Protein AF-0000000066453059 (afdb_homodimer)

Sequence (326 aa):
MNKSTGSMSSNLSQVFVLTIIGKGDIPLYEADLSINSKRDISEHLTQFIIHQSLDSLDEIVWKNSSMFLKNIDSFNNYSVSAYCTPGHMKFLLLYKNRNEGGTNLTNTNIYIPSDDHIKSFFETVHENYIKVLLNPLYEPNGIITSSLFDQNVHLAAKKYLHQMNKSTGSMSSNLSQVFVLTIIGKGDIPLYEADLSINSKRDISEHLTQFIIHQSLDSLDEIVWKNSSMFLKNIDSFNNYSVSAYCTPGHMKFLLLYKNRNEGGTNLTNTNIYIPSDDHIKSFFETVHENYIKVLLNPLYEPNGIITSSLFDQNVHLAAKKYLHQ

Organism: Plasmodium falciparum (isolate 3D7) (NCBI:txid36329)

Nearest PDB structures (foldseek):
  2j3w-assembly1_C  TM=9.309E-01  e=5.292E-13  Mus musculus
  7b70-assembly1_E  TM=8.866E-01  e=5.535E-11  Drosophila melanogaster
  1j3w-assembly1_B  TM=5.832E-01  e=1.092E-01  Thermus thermophilus HB8
  3t1q-assembly1_B  TM=5.298E-01  e=1.759E-01  Thermus thermophilus HB8
  3t1r-assembly2_C  TM=5.207E-01  e=1.230E-01  Thermus thermophilus HB8

Structure (mmCIF, N/CA/C/O backbone):
data_AF-0000000066453059-model_v1
#
loop_
_entity.id
_entity.type
_entity.pdbx_description
1 polymer 'Trafficking protein particle complex subunit 2, putative'
#
loop_
_atom_site.group_PDB
_atom_site.id
_atom_site.type_symbol
_atom_site.label_atom_id
_atom_site.label_alt_id
_atom_site.label_comp_id
_atom_site.label_asym_id
_atom_site.label_entity_id
_atom_site.label_seq_id
_atom_site.pdbx_PDB_ins_code
_atom_site.Cartn_x
_atom_site.Cartn_y
_atom_site.Cartn_z
_atom_site.occupancy
_atom_site.B_iso_or_equiv
_atom_site.auth_seq_id
_atom_site.auth_comp_id
_atom_site.auth_asym_id
_atom_site.auth_atom_id
_atom_site.pdbx_PDB_model_num
ATOM 1 N N . MET A 1 1 ? -6.828 59.969 26.469 1 36.16 1 MET A N 1
ATOM 2 C CA . MET A 1 1 ? -5.879 58.938 26.078 1 36.16 1 MET A CA 1
ATOM 3 C C . MET A 1 1 ? -6.602 57.75 25.438 1 36.16 1 MET A C 1
ATOM 5 O O . MET A 1 1 ? -7.312 57 26.125 1 36.16 1 MET A O 1
ATOM 9 N N . ASN A 1 2 ? -7.098 57.844 24.188 1 40.66 2 ASN A N 1
ATOM 10 C CA . ASN A 1 2 ? -7.801 56.906 23.344 1 40.66 2 ASN A CA 1
ATOM 11 C C . ASN A 1 2 ? -6.984 55.625 23.125 1 40.66 2 ASN A C 1
ATOM 13 O O . ASN A 1 2 ? -5.906 55.656 22.516 1 40.66 2 ASN A O 1
ATOM 17 N N . LYS A 1 3 ? -6.977 54.75 24.141 1 44.72 3 LYS A N 1
ATOM 18 C CA . LYS A 1 3 ? -6.363 53.438 23.969 1 44.72 3 LYS A CA 1
ATOM 19 C C . LYS A 1 3 ? -6.918 52.719 22.75 1 44.72 3 LYS A C 1
ATOM 21 O O . LYS A 1 3 ? -8.086 52.312 22.719 1 44.72 3 LYS A O 1
ATOM 26 N N . SER A 1 4 ? -6.484 53.031 21.5 1 42.25 4 SER A N 1
ATOM 27 C CA . SER A 1 4 ? -6.711 52.188 20.328 1 42.25 4 SER A CA 1
ATOM 28 C C . SER A 1 4 ? -6.414 50.719 20.641 1 42.25 4 SER A C 1
ATOM 30 O O . SER A 1 4 ? -5.312 50.375 21.078 1 42.25 4 SER A O 1
ATOM 32 N N . THR A 1 5 ? -7.371 50.062 21.234 1 38.5 5 THR A N 1
ATOM 33 C CA . THR A 1 5 ? -7.281 48.625 21.328 1 38.5 5 THR A CA 1
ATOM 34 C C . THR A 1 5 ? -6.902 48 19.984 1 38.5 5 THR A C 1
ATOM 36 O O . THR A 1 5 ? -7.688 48.062 19.031 1 38.5 5 THR A O 1
ATOM 39 N N . GLY A 1 6 ? -5.723 48.312 19.391 1 35.97 6 GLY A N 1
ATOM 40 C CA . GLY A 1 6 ? -5.266 47.531 18.234 1 35.97 6 GLY A CA 1
ATOM 41 C C . GLY A 1 6 ? -5.645 46.062 18.312 1 35.97 6 GLY A C 1
ATOM 42 O O . GLY A 1 6 ? -5.199 45.344 19.219 1 35.97 6 GLY A O 1
ATOM 43 N N . SER A 1 7 ? -6.934 45.75 18.125 1 39.38 7 SER A N 1
ATOM 44 C CA . SER A 1 7 ? -7.281 44.344 17.906 1 39.38 7 SER A CA 1
ATOM 45 C C . SER A 1 7 ? -6.234 43.625 17.047 1 39.38 7 SER A C 1
ATOM 47 O O . SER A 1 7 ? -6.008 44 15.898 1 39.38 7 SER A O 1
ATOM 49 N N . MET A 1 8 ? -5.105 43.406 17.562 1 38.66 8 MET A N 1
ATOM 50 C CA . MET A 1 8 ? -4.16 42.562 16.828 1 38.66 8 MET A CA 1
ATOM 51 C C . MET A 1 8 ? -4.871 41.344 16.203 1 38.66 8 MET A C 1
ATOM 53 O O . MET A 1 8 ? -5.508 40.562 16.922 1 38.66 8 MET A O 1
ATOM 57 N N . SER A 1 9 ? -5.625 41.562 15.148 1 42.88 9 SER A N 1
ATOM 58 C CA . SER A 1 9 ? -6.047 40.406 14.359 1 42.88 9 SER A CA 1
ATOM 59 C C . SER A 1 9 ? -5.004 39.281 14.398 1 42.88 9 SER A C 1
ATOM 61 O O . SER A 1 9 ? -3.893 39.469 13.891 1 42.88 9 SER A O 1
ATOM 63 N N . SER A 1 10 ? -4.754 38.688 15.531 1 44.28 10 SER A N 1
ATOM 64 C CA . SER A 1 10 ? -3.852 37.562 15.617 1 44.28 10 SER A CA 1
ATOM 65 C C . SER A 1 10 ? -4.059 36.594 14.453 1 44.28 10 SER A C 1
ATOM 67 O O . SER A 1 10 ? -5.141 36.031 14.297 1 44.28 10 SER A O 1
ATOM 69 N N . ASN A 1 11 ? -3.842 36.969 13.203 1 49.22 11 ASN A N 1
ATOM 70 C CA . ASN A 1 11 ? -3.844 36.094 12.039 1 49.22 11 ASN A CA 1
ATOM 71 C C . ASN A 1 11 ? -3.328 34.688 12.391 1 49.22 11 ASN A C 1
ATOM 73 O O . ASN A 1 11 ? -2.15 34.531 12.711 1 49.22 11 ASN A O 1
ATOM 77 N N . LEU A 1 12 ? -4.184 33.938 12.992 1 58.84 12 LEU A N 1
ATOM 78 C CA . LEU A 1 12 ? -3.787 32.625 13.398 1 58.84 12 LEU A CA 1
ATOM 79 C C . LEU A 1 12 ? -3.074 31.875 12.266 1 58.84 12 LEU A C 1
ATOM 81 O O . LEU A 1 12 ? -3.533 31.906 11.125 1 58.84 12 LEU A O 1
ATOM 85 N N . SER A 1 13 ? -1.854 31.578 12.469 1 77.56 13 SER A N 1
ATOM 86 C CA . SER A 1 13 ? -0.966 30.938 11.492 1 77.56 13 SER A CA 1
ATOM 87 C C . SER A 1 13 ? -1.326 29.484 11.281 1 77.56 13 SER A C 1
ATOM 89 O O . SER A 1 13 ? -1.736 28.797 12.227 1 77.56 13 SER A O 1
ATOM 91 N N . GLN A 1 14 ? -1.6 29.141 10.094 1 85.88 14 GLN A N 1
ATOM 92 C CA . GLN A 1 14 ? -1.835 27.75 9.727 1 85.88 14 GLN A CA 1
ATOM 93 C C . GLN A 1 14 ? -0.589 26.891 9.969 1 85.88 14 GLN A C 1
ATOM 95 O O . GLN A 1 14 ? 0.535 27.375 9.797 1 85.88 14 GLN A O 1
ATOM 100 N N . VAL A 1 15 ? -0.831 25.75 10.531 1 91.69 15 VAL A N 1
ATOM 101 C CA . VAL A 1 15 ? 0.232 24.781 10.797 1 91.69 15 VAL A CA 1
ATOM 102 C C . VAL A 1 15 ? 0.145 23.625 9.805 1 91.69 15 VAL A C 1
ATOM 104 O O . VAL A 1 15 ? -0.944 23.109 9.523 1 91.69 15 VAL A O 1
ATOM 107 N N . PHE A 1 16 ? 1.263 23.297 9.211 1 96.06 16 PHE A N 1
ATOM 108 C CA . PHE A 1 16 ? 1.391 22.094 8.398 1 96.06 16 PHE A CA 1
ATOM 109 C C . PHE A 1 16 ? 2.643 21.312 8.773 1 96.06 16 PHE A C 1
ATOM 111 O O . PHE A 1 16 ? 3.752 21.859 8.734 1 96.06 16 PHE A O 1
ATOM 118 N N . VAL A 1 17 ? 2.436 20.094 9.18 1 97.44 17 VAL A N 1
ATOM 119 C CA . VAL A 1 17 ? 3.566 19.203 9.461 1 97.44 17 VAL A CA 1
ATOM 120 C C . VAL A 1 17 ? 3.424 17.922 8.664 1 97.44 17 VAL A C 1
ATOM 122 O O . VAL A 1 17 ? 2.412 17.219 8.773 1 97.44 17 VAL A O 1
ATOM 125 N N . LEU A 1 18 ? 4.402 17.625 7.895 1 98.62 18 LEU A N 1
ATOM 126 C CA . LEU A 1 18 ? 4.441 16.391 7.137 1 98.62 18 LEU A CA 1
ATOM 127 C C . LEU A 1 18 ? 5.328 15.352 7.828 1 98.62 18 LEU A C 1
ATOM 129 O O . LEU A 1 18 ? 6.434 15.68 8.266 1 98.62 18 LEU A O 1
ATOM 133 N N . THR A 1 19 ? 4.859 14.164 7.938 1 98.75 19 THR A N 1
ATOM 134 C CA . THR A 1 19 ? 5.668 13.055 8.414 1 98.75 19 THR A CA 1
ATOM 135 C C . THR A 1 19 ? 5.551 11.859 7.469 1 98.75 19 THR A C 1
ATOM 137 O O . THR A 1 19 ? 4.445 11.461 7.102 1 98.75 19 THR A O 1
ATOM 140 N N . ILE A 1 20 ? 6.625 11.336 7.059 1 98.81 20 ILE A N 1
ATOM 141 C CA . ILE A 1 20 ? 6.668 10.125 6.25 1 98.81 20 ILE A CA 1
ATOM 142 C C . ILE A 1 20 ? 7.105 8.945 7.113 1 98.81 20 ILE A C 1
ATOM 144 O O . ILE A 1 20 ? 8.172 8.984 7.734 1 98.81 20 ILE A O 1
ATOM 148 N N . ILE A 1 21 ? 6.277 7.98 7.105 1 98.31 21 ILE A N 1
ATOM 149 C CA . ILE A 1 21 ? 6.465 6.836 7.992 1 98.31 21 ILE A CA 1
ATOM 150 C C . ILE A 1 21 ? 6.758 5.586 7.168 1 98.31 21 ILE A C 1
ATOM 152 O O . ILE A 1 21 ? 6.055 5.297 6.195 1 98.31 21 ILE A O 1
ATOM 156 N N . GLY A 1 22 ? 7.77 4.828 7.57 1 96.38 22 GLY A N 1
ATOM 157 C CA . GLY A 1 22 ? 8.156 3.617 6.859 1 96.38 22 GLY A CA 1
ATOM 158 C C . GLY A 1 22 ? 7.824 2.348 7.625 1 96.38 22 GLY A C 1
ATOM 159 O O . GLY A 1 22 ? 6.848 2.303 8.375 1 96.38 22 GLY A O 1
ATOM 160 N N . LYS A 1 23 ? 8.562 1.302 7.285 1 92.94 23 LYS A N 1
ATOM 161 C CA . LYS A 1 23 ? 8.398 -0.007 7.91 1 92.94 23 LYS A CA 1
ATOM 162 C C . LYS A 1 23 ? 8.523 0.087 9.43 1 92.94 23 LYS A C 1
ATOM 164 O O . LYS A 1 23 ? 9.406 0.776 9.938 1 92.94 23 LYS A O 1
ATOM 169 N N . GLY A 1 24 ? 7.57 -0.606 10.125 1 91.94 24 GLY A N 1
ATOM 170 C CA . GLY A 1 24 ? 7.613 -0.62 11.578 1 91.94 24 GLY A CA 1
ATOM 171 C C . GLY A 1 24 ? 7.152 0.683 12.203 1 91.94 24 GLY A C 1
ATOM 172 O O . GLY A 1 24 ? 7.523 1.002 13.336 1 91.94 24 GLY A O 1
ATOM 173 N N . ASP A 1 25 ? 6.508 1.558 11.406 1 95.94 25 ASP A N 1
ATOM 174 C CA . ASP A 1 25 ? 5.973 2.84 11.859 1 95.94 25 ASP A CA 1
ATOM 175 C C . ASP A 1 25 ? 7.09 3.762 12.336 1 95.94 25 ASP A C 1
ATOM 177 O O . ASP A 1 25 ? 6.926 4.488 13.32 1 95.94 25 ASP A O 1
ATOM 181 N N . ILE A 1 26 ? 8.211 3.662 11.641 1 96.19 26 ILE A N 1
ATOM 182 C CA . ILE A 1 26 ? 9.367 4.504 11.938 1 96.19 26 ILE A CA 1
ATOM 183 C C . ILE A 1 26 ? 9.344 5.738 11.047 1 96.19 26 ILE A C 1
ATOM 185 O O . ILE A 1 26 ? 9.234 5.629 9.82 1 96.19 26 ILE A O 1
ATOM 189 N N . PRO A 1 27 ? 9.43 6.941 11.602 1 97.69 27 PRO A N 1
ATOM 190 C CA . PRO A 1 27 ? 9.469 8.156 10.781 1 97.69 27 PRO A CA 1
ATOM 191 C C . PRO A 1 27 ? 10.758 8.266 9.969 1 97.69 27 PRO A C 1
ATOM 193 O O . PRO A 1 27 ? 11.859 8.148 10.523 1 97.69 27 PRO A O 1
ATOM 196 N N . LEU A 1 28 ? 10.648 8.5 8.688 1 98.19 28 LEU A N 1
ATOM 197 C CA . LEU A 1 28 ? 11.797 8.633 7.793 1 98.19 28 LEU A CA 1
ATOM 198 C C . LEU A 1 28 ? 12.07 10.094 7.473 1 98.19 28 LEU A C 1
ATOM 200 O O . LEU A 1 28 ? 13.188 10.445 7.074 1 98.19 28 LEU A O 1
ATOM 204 N N . TYR A 1 29 ? 11.062 10.938 7.559 1 98.56 29 TYR A N 1
ATOM 205 C CA . TYR A 1 29 ? 11.148 12.344 7.199 1 98.56 29 TYR A CA 1
ATOM 206 C C . TYR A 1 29 ? 10.07 13.156 7.91 1 98.56 29 TYR A C 1
ATOM 208 O O . TYR A 1 29 ? 8.922 12.711 8.016 1 98.56 29 TYR A O 1
ATOM 216 N N . GLU A 1 30 ? 10.453 14.234 8.438 1 97.94 30 GLU A N 1
ATOM 217 C CA . GLU A 1 30 ? 9.539 15.188 9.055 1 97.94 30 GLU A CA 1
ATOM 218 C C . GLU A 1 30 ? 9.859 16.625 8.633 1 97.94 30 GLU A C 1
ATOM 220 O O . GLU A 1 30 ? 11.031 17.016 8.594 1 97.94 30 GLU A O 1
ATOM 225 N N . ALA A 1 31 ? 8.805 17.359 8.352 1 96.94 31 ALA A N 1
ATOM 226 C CA . ALA A 1 31 ? 9.016 18.75 7.93 1 96.94 31 ALA A CA 1
ATOM 227 C C . ALA A 1 31 ? 7.914 19.656 8.477 1 96.94 31 ALA A C 1
ATOM 229 O O . ALA A 1 31 ? 6.73 19.312 8.422 1 96.94 31 ALA A O 1
ATOM 230 N N . ASP A 1 32 ? 8.367 20.719 9.055 1 96 32 ASP A N 1
ATOM 231 C CA . ASP A 1 32 ? 7.453 21.812 9.359 1 96 32 ASP A CA 1
ATOM 232 C C . ASP A 1 32 ? 7.23 22.703 8.141 1 96 32 ASP A C 1
ATOM 234 O O . ASP A 1 32 ? 8.141 23.422 7.715 1 96 32 ASP A O 1
ATOM 238 N N . LEU A 1 33 ? 6.035 22.703 7.629 1 96.5 33 LEU A N 1
ATOM 239 C CA . LEU A 1 33 ? 5.719 23.406 6.387 1 96.5 33 LEU A CA 1
ATOM 240 C C . LEU A 1 33 ? 4.902 24.656 6.664 1 96.5 33 LEU A C 1
ATOM 242 O O . LEU A 1 33 ? 4.305 25.234 5.746 1 96.5 33 LEU A O 1
ATOM 246 N N . SER A 1 34 ? 4.859 25.047 7.891 1 92.31 34 SER A N 1
ATOM 247 C CA . SER A 1 34 ? 4.113 26.234 8.289 1 92.31 34 SER A CA 1
ATOM 248 C C . SER A 1 34 ? 4.84 27.516 7.855 1 92.31 34 SER A C 1
ATOM 250 O O . SER A 1 34 ? 6.07 27.531 7.762 1 92.31 34 SER A O 1
ATOM 252 N N . ILE A 1 35 ? 3.975 28.438 7.387 1 81.06 35 ILE A N 1
ATOM 253 C CA . ILE A 1 35 ? 4.578 29.719 7.051 1 81.06 35 ILE A CA 1
ATOM 254 C C . ILE A 1 35 ? 4.449 30.672 8.227 1 81.06 35 ILE A C 1
ATOM 256 O O . ILE A 1 35 ? 3.367 30.812 8.805 1 81.06 35 ILE A O 1
ATOM 260 N N . ASN A 1 36 ? 5.359 31.672 8.492 1 65.69 36 ASN A N 1
ATOM 261 C CA . ASN A 1 36 ? 5.418 32.812 9.398 1 65.69 36 ASN A CA 1
ATOM 262 C C . ASN A 1 36 ? 5.078 32.406 10.836 1 65.69 36 ASN A C 1
ATOM 264 O O . ASN A 1 36 ? 4.898 33.281 11.695 1 65.69 36 ASN A O 1
ATOM 268 N N . SER A 1 37 ? 4.621 31.172 11.078 1 57.09 37 SER A N 1
ATOM 269 C CA . SER A 1 37 ? 3.939 31.047 12.359 1 57.09 37 SER A CA 1
ATOM 270 C C . SER A 1 37 ? 4.801 30.312 13.383 1 57.09 37 SER A C 1
ATOM 272 O O . SER A 1 37 ? 5.578 29.422 13.016 1 57.09 37 SER A O 1
ATOM 274 N N . LYS A 1 38 ? 5.117 31.109 14.375 1 58.16 38 LYS A N 1
ATOM 275 C CA . LYS A 1 38 ? 5.484 30.406 15.602 1 58.16 38 LYS A CA 1
ATOM 276 C C . LYS A 1 38 ? 4.637 29.141 15.797 1 58.16 38 LYS A C 1
ATOM 278 O O . LYS A 1 38 ? 3.406 29.219 15.797 1 58.16 38 LYS A O 1
ATOM 283 N N . ARG A 1 39 ? 5.18 27.969 15.477 1 62.12 39 ARG A N 1
ATOM 284 C CA . ARG A 1 39 ? 4.488 26.703 15.742 1 62.12 39 ARG A CA 1
ATOM 285 C C . ARG A 1 39 ? 3.748 26.75 17.062 1 62.12 39 ARG A C 1
ATOM 287 O O . ARG A 1 39 ? 4.348 27.031 18.109 1 62.12 39 ARG A O 1
ATOM 294 N N . ASP A 1 40 ? 2.453 26.906 16.922 1 71.88 40 ASP A N 1
ATOM 295 C CA . ASP A 1 40 ? 1.686 26.875 18.172 1 71.88 40 ASP A CA 1
ATOM 296 C C . ASP A 1 40 ? 1.582 25.453 18.719 1 71.88 40 ASP A C 1
ATOM 298 O O . ASP A 1 40 ? 1.188 25.266 19.859 1 71.88 40 ASP A O 1
ATOM 302 N N . ILE A 1 41 ? 2.068 24.516 17.844 1 82.12 41 ILE A N 1
ATOM 303 C CA . ILE A 1 41 ? 1.93 23.141 18.312 1 82.12 41 ILE A CA 1
ATOM 304 C C . ILE A 1 41 ? 3.295 22.594 18.719 1 82.12 41 ILE A C 1
ATOM 306 O O . ILE A 1 41 ? 4.281 22.766 18 1 82.12 41 ILE A O 1
ATOM 310 N N . SER A 1 42 ? 3.354 22.047 19.875 1 89.38 42 SER A N 1
ATOM 311 C CA . SER A 1 42 ? 4.598 21.469 20.359 1 89.38 42 SER A CA 1
ATOM 312 C C . SER A 1 42 ? 4.957 20.203 19.562 1 89.38 42 SER A C 1
ATOM 314 O O . SER A 1 42 ? 4.078 19.531 19.031 1 89.38 42 SER A O 1
ATOM 316 N N . GLU A 1 43 ? 6.234 19.984 19.531 1 90.88 43 GLU A N 1
ATOM 317 C CA . GLU A 1 43 ? 6.719 18.766 18.891 1 90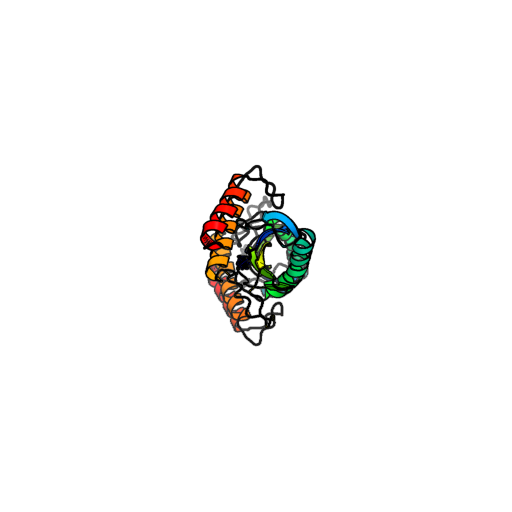.88 43 GLU A CA 1
ATOM 318 C C . GLU A 1 43 ? 6.125 17.516 19.547 1 90.88 43 GLU A C 1
ATOM 320 O O . GLU A 1 43 ? 5.773 16.562 18.859 1 90.88 43 GLU A O 1
ATOM 325 N N . HIS A 1 44 ? 6.035 17.594 20.859 1 93.25 44 HIS A N 1
ATOM 326 C CA . HIS A 1 44 ? 5.496 16.469 21.609 1 93.25 44 HIS A CA 1
ATOM 327 C C . HIS A 1 44 ? 4.051 16.188 21.219 1 93.25 44 HIS A C 1
ATOM 329 O O . HIS A 1 44 ? 3.672 15.023 21.016 1 93.25 44 HIS A O 1
ATOM 335 N N . LEU A 1 45 ? 3.295 17.234 21.172 1 93.94 45 LEU A N 1
ATOM 336 C CA . LEU A 1 45 ? 1.897 17.062 20.781 1 93.94 45 LEU A CA 1
ATOM 337 C C . LEU A 1 45 ? 1.783 16.562 19.359 1 93.94 45 LEU A C 1
ATOM 339 O O . LEU A 1 45 ? 0.969 15.68 19.062 1 93.94 45 LEU A O 1
ATOM 343 N N . THR A 1 46 ? 2.594 17.172 18.469 1 94.69 46 THR A N 1
ATOM 344 C CA . THR A 1 46 ? 2.617 16.719 17.078 1 94.69 46 THR A CA 1
ATOM 345 C C . THR A 1 46 ? 2.883 15.219 17 1 94.69 46 THR A C 1
ATOM 347 O O . THR A 1 46 ? 2.158 14.484 16.312 1 94.69 46 THR A O 1
ATOM 350 N N . GLN A 1 47 ? 3.848 14.742 17.672 1 94.5 47 GLN A N 1
ATOM 351 C CA . GLN A 1 47 ? 4.215 13.328 17.672 1 94.5 47 GLN A CA 1
ATOM 352 C C . GLN A 1 47 ? 3.078 12.469 18.219 1 94.5 47 GLN A C 1
ATOM 354 O O . GLN A 1 47 ? 2.775 11.414 17.656 1 94.5 47 GLN A O 1
ATOM 359 N N . PHE A 1 48 ? 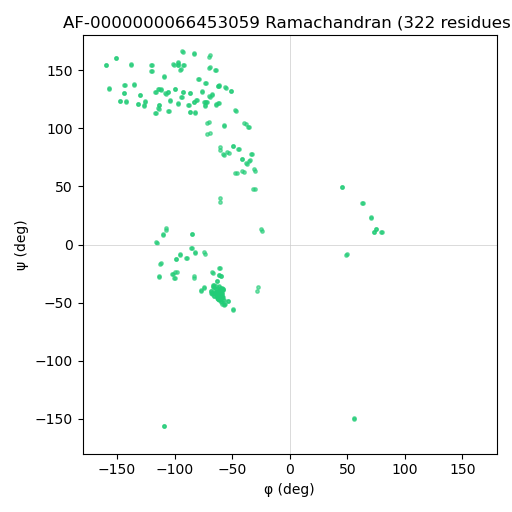2.549 13.008 19.281 1 96.62 48 PHE A N 1
ATOM 360 C CA . PHE A 1 48 ? 1.423 12.289 19.875 1 96.62 48 PHE A CA 1
ATOM 361 C C . PHE A 1 48 ? 0.314 12.094 18.844 1 96.62 48 PHE A C 1
ATOM 363 O O . PHE A 1 48 ? -0.17 10.969 18.656 1 96.62 48 PHE A O 1
ATOM 370 N N . ILE A 1 49 ? -0.076 13.148 18.203 1 97.56 49 ILE A N 1
ATOM 371 C CA . ILE A 1 49 ? -1.173 13.102 17.234 1 97.56 49 ILE A CA 1
ATOM 372 C C . ILE A 1 49 ? -0.813 12.164 16.094 1 97.56 49 ILE A C 1
ATOM 374 O O . ILE A 1 49 ? -1.627 11.336 15.68 1 97.56 49 ILE A O 1
ATOM 378 N N . ILE A 1 50 ? 0.396 12.219 15.594 1 97.88 50 ILE A N 1
ATOM 379 C CA . ILE A 1 50 ? 0.854 11.391 14.484 1 97.88 50 ILE A CA 1
ATOM 380 C C . ILE A 1 50 ? 0.807 9.922 14.875 1 97.88 50 ILE A C 1
ATOM 382 O O . ILE A 1 50 ? 0.299 9.086 14.125 1 97.88 50 ILE A O 1
ATOM 386 N N . HIS A 1 51 ? 1.271 9.586 16 1 97.19 51 HIS A N 1
ATOM 387 C CA . HIS A 1 51 ? 1.291 8.203 16.469 1 97.19 51 HIS A CA 1
ATOM 388 C C . HIS A 1 51 ? -0.122 7.645 16.609 1 97.19 51 HIS A C 1
ATOM 390 O O . HIS A 1 51 ? -0.387 6.508 16.203 1 97.19 51 HIS A O 1
ATOM 396 N N . GLN A 1 52 ? -0.982 8.484 17.234 1 97.31 52 GLN A N 1
ATOM 397 C CA . GLN A 1 52 ? -2.375 8.07 17.359 1 97.31 52 GLN A CA 1
ATOM 398 C C . GLN A 1 52 ? -3.018 7.871 15.984 1 97.31 52 GLN A C 1
ATOM 400 O O . GLN A 1 52 ? -3.789 6.93 15.789 1 97.31 52 GLN A O 1
ATOM 405 N N . SER A 1 53 ? -2.697 8.742 15.062 1 98.19 53 SER A N 1
ATOM 406 C CA . SER A 1 53 ? -3.295 8.703 13.727 1 98.19 53 SER A CA 1
ATOM 407 C C . SER A 1 53 ? -2.857 7.457 12.961 1 98.19 53 SER A C 1
ATOM 409 O O . SER A 1 53 ? -3.582 6.973 12.086 1 98.19 53 SER A O 1
ATOM 411 N N . LEU A 1 54 ? -1.694 6.891 13.336 1 97.56 54 LEU A N 1
ATOM 412 C CA . LEU A 1 54 ? -1.245 5.652 12.711 1 97.56 54 LEU A CA 1
ATOM 413 C C . LEU A 1 54 ? -2.199 4.504 13.023 1 97.56 54 LEU A C 1
ATOM 415 O O . LEU A 1 54 ? -2.471 3.662 12.172 1 97.56 54 LEU A O 1
ATOM 419 N N . ASP A 1 55 ? -2.67 4.527 14.234 1 96.38 55 ASP A N 1
ATOM 420 C CA . ASP A 1 55 ? -3.645 3.51 14.617 1 96.38 55 ASP A CA 1
ATOM 421 C C . ASP A 1 55 ? -4.91 3.617 13.766 1 96.38 55 ASP A C 1
ATOM 423 O O . ASP A 1 55 ? -5.434 2.605 13.297 1 96.38 55 ASP A O 1
ATOM 427 N N . SER A 1 56 ? -5.348 4.844 13.617 1 96.62 56 SER A N 1
ATOM 428 C CA . SER A 1 56 ? -6.527 5.098 12.797 1 96.62 56 SER A CA 1
ATOM 429 C C . SER A 1 56 ? -6.277 4.703 11.344 1 96.62 56 SER A C 1
ATOM 431 O O . SER A 1 56 ? -7.141 4.105 10.695 1 96.62 56 SER A O 1
ATOM 433 N N . LEU A 1 57 ? -5.145 5.031 10.852 1 96.75 57 LEU A N 1
ATOM 434 C CA . LEU A 1 57 ? -4.758 4.723 9.477 1 96.75 57 LEU A CA 1
ATOM 435 C C . LEU A 1 57 ? -4.793 3.219 9.227 1 96.75 57 LEU A C 1
ATOM 437 O O . LEU A 1 57 ? -5.32 2.764 8.211 1 96.75 57 LEU A O 1
ATOM 441 N N . ASP A 1 58 ? -4.266 2.414 10.133 1 93.25 58 ASP A N 1
ATOM 442 C CA . ASP A 1 58 ? -4.195 0.961 10 1 93.25 58 ASP A CA 1
ATOM 443 C C . ASP A 1 58 ? -5.594 0.352 9.898 1 93.25 58 ASP A C 1
ATOM 445 O O . ASP A 1 58 ? -5.773 -0.708 9.297 1 93.25 58 ASP A O 1
ATOM 449 N N . GLU A 1 59 ? -6.547 1.041 10.461 1 92.81 59 GLU A N 1
ATOM 450 C CA . GLU A 1 59 ? -7.922 0.55 10.438 1 92.81 59 GLU A CA 1
ATOM 451 C C . GLU A 1 59 ? -8.609 0.907 9.125 1 92.81 59 GLU A C 1
ATOM 453 O O . GLU A 1 59 ? -9.422 0.135 8.609 1 92.81 59 GLU A O 1
ATOM 458 N N . ILE A 1 60 ? -8.18 1.959 8.562 1 93.19 60 ILE A N 1
ATOM 459 C CA . ILE A 1 60 ? -8.93 2.51 7.438 1 93.19 60 ILE A CA 1
ATOM 460 C C . ILE A 1 60 ? -8.297 2.066 6.121 1 93.19 60 ILE A C 1
ATOM 462 O O . ILE A 1 60 ? -8.984 1.961 5.102 1 93.19 60 ILE A O 1
ATOM 466 N N . VAL A 1 61 ? -7.051 1.732 6.129 1 93.38 61 VAL A N 1
ATOM 467 C CA . VAL A 1 61 ? -6.27 1.561 4.906 1 93.38 61 VAL A CA 1
ATOM 468 C C . VAL A 1 61 ? -6.867 0.438 4.062 1 93.38 61 VAL A C 1
ATOM 470 O O . VAL A 1 61 ? -6.914 0.532 2.836 1 93.38 61 VAL A O 1
ATOM 473 N N . TRP A 1 62 ? -7.371 -0.564 4.621 1 90.31 62 TRP A N 1
ATOM 474 C CA . TRP A 1 62 ? -7.84 -1.729 3.879 1 90.31 62 TRP A CA 1
ATOM 475 C C . TRP A 1 62 ? -9.281 -1.535 3.412 1 90.31 62 TRP A C 1
ATOM 477 O O . TRP A 1 62 ? -9.82 -2.377 2.691 1 90.31 62 TRP A O 1
ATOM 487 N N . LYS A 1 63 ? -9.883 -0.431 3.789 1 91.12 63 LYS A N 1
ATOM 488 C CA . LYS A 1 63 ? -11.266 -0.148 3.418 1 91.12 63 LYS A CA 1
ATOM 489 C C . LYS A 1 63 ? -11.336 0.717 2.162 1 91.12 63 LYS A C 1
ATOM 491 O O . LYS A 1 63 ? -12.414 0.957 1.623 1 91.12 63 LYS A O 1
ATOM 496 N N . ASN A 1 64 ? -10.188 1.183 1.763 1 89.19 64 ASN A N 1
ATOM 497 C CA . ASN A 1 64 ? -10.125 2.113 0.64 1 89.19 64 ASN A CA 1
ATOM 498 C C . ASN A 1 64 ? -9.273 1.557 -0.5 1 89.19 64 ASN A C 1
ATOM 500 O O . ASN A 1 64 ? -8.359 0.76 -0.27 1 89.19 64 ASN A O 1
ATOM 504 N N . SER A 1 65 ? -9.664 1.974 -1.675 1 90.25 65 SER A N 1
ATOM 505 C CA . SER A 1 65 ? -8.883 1.562 -2.842 1 90.25 65 SER A CA 1
ATOM 506 C C . SER A 1 65 ? -7.918 2.656 -3.275 1 90.25 65 SER A C 1
ATOM 508 O O . SER A 1 65 ? -6.992 2.402 -4.051 1 90.25 65 SER A O 1
ATOM 510 N N . SER A 1 66 ? -8.109 3.836 -2.729 1 93.88 66 SER A N 1
ATOM 511 C CA . SER A 1 66 ? -7.281 4.973 -3.121 1 93.88 66 SER A CA 1
ATOM 512 C C . SER A 1 66 ? -6.074 5.117 -2.203 1 93.88 66 SER A C 1
ATOM 514 O O . SER A 1 66 ? -6.125 4.73 -1.033 1 93.88 66 SER A O 1
ATOM 516 N N . MET A 1 67 ? -5.066 5.73 -2.787 1 96.12 67 MET A N 1
ATOM 517 C CA . MET A 1 67 ? -3.887 6.031 -1.978 1 96.12 67 MET A CA 1
ATOM 518 C C . MET A 1 67 ? -4.16 7.195 -1.033 1 96.12 67 MET A C 1
ATOM 520 O O . MET A 1 67 ? -3.586 7.266 0.056 1 96.12 67 MET A O 1
ATOM 524 N N . PHE A 1 68 ? -4.922 8.156 -1.538 1 98.25 68 PHE A N 1
ATOM 525 C CA . PHE A 1 68 ? -5.289 9.305 -0.716 1 98.25 68 PHE A CA 1
ATOM 526 C C . PHE A 1 68 ? -6.492 8.977 0.162 1 98.25 68 PHE A C 1
ATOM 528 O O . PHE A 1 68 ? -7.562 8.633 -0.344 1 98.25 68 PHE A O 1
ATOM 535 N N . LEU A 1 69 ? -6.363 9.117 1.482 1 97.5 69 LEU A N 1
ATOM 536 C CA . LEU A 1 69 ? -7.375 8.625 2.414 1 97.5 69 LEU A CA 1
ATOM 537 C C . LEU A 1 69 ? -8.109 9.781 3.082 1 97.5 69 LEU A C 1
ATOM 539 O O . LEU A 1 69 ? -8.875 9.57 4.023 1 97.5 69 LEU A O 1
ATOM 543 N N . LYS A 1 70 ? -7.848 11 2.59 1 96.94 70 LYS A N 1
ATOM 544 C CA . LYS A 1 70 ? -8.477 12.203 3.139 1 96.94 70 LYS A CA 1
ATOM 545 C C . LYS A 1 70 ? -8.211 12.32 4.637 1 96.94 70 LYS A C 1
ATOM 547 O O . LYS A 1 70 ? -7.098 12.078 5.098 1 96.94 70 LYS A O 1
ATOM 552 N N . ASN A 1 71 ? -9.125 12.93 5.406 1 97.44 71 ASN A N 1
ATOM 553 C CA . ASN A 1 71 ? -8.961 13.102 6.844 1 97.44 71 ASN A CA 1
ATOM 554 C C . ASN A 1 71 ? -9.172 11.789 7.598 1 97.44 71 ASN A C 1
ATOM 556 O O . ASN A 1 71 ? -10.242 11.195 7.523 1 97.44 71 ASN A O 1
ATOM 560 N N . ILE A 1 72 ? -8.18 11.32 8.383 1 97.62 72 ILE A N 1
ATOM 561 C CA . ILE A 1 72 ? -8.258 10.008 9.008 1 97.62 72 ILE A CA 1
ATOM 562 C C . ILE A 1 72 ? -8.391 10.164 10.523 1 97.62 72 ILE A C 1
ATOM 564 O O . ILE A 1 72 ? -8.719 9.203 11.227 1 97.62 72 ILE A O 1
ATOM 568 N N . ASP A 1 73 ? -8.086 11.344 11.023 1 97.38 73 ASP A N 1
ATOM 569 C CA . ASP A 1 73 ? -8.078 11.57 12.469 1 97.38 73 ASP A CA 1
ATOM 570 C C . ASP A 1 73 ? -8.195 13.055 12.789 1 97.38 73 ASP A C 1
ATOM 572 O O . ASP A 1 73 ? -7.879 13.906 11.953 1 97.38 73 ASP A O 1
ATOM 576 N N . SER A 1 74 ? -8.703 13.336 13.93 1 95.94 74 SER A N 1
ATOM 577 C CA . SER A 1 74 ? -8.789 14.695 14.453 1 95.94 74 SER A CA 1
ATOM 578 C C . SER A 1 74 ? -8.562 14.727 15.953 1 95.94 74 SER A C 1
ATOM 580 O O . SER A 1 74 ? -9.047 13.859 16.688 1 95.94 74 SER A O 1
ATOM 582 N N . PHE A 1 75 ? -7.793 15.719 16.359 1 93.5 75 PHE A N 1
ATOM 583 C CA . PHE A 1 75 ? -7.484 15.883 17.781 1 93.5 75 PHE A CA 1
ATOM 584 C C . PHE A 1 75 ? -7.316 17.359 18.125 1 93.5 75 PHE A C 1
ATOM 586 O O . PHE A 1 75 ? -6.453 18.031 17.578 1 93.5 75 PHE A O 1
ATOM 593 N N . ASN A 1 76 ? -8.094 17.875 19.109 1 90.31 76 ASN A N 1
ATOM 594 C CA . ASN A 1 76 ? -7.949 19.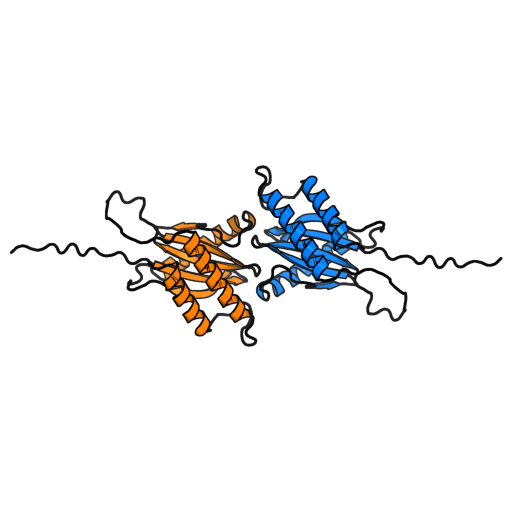219 19.656 1 90.31 76 ASN A CA 1
ATOM 595 C C . ASN A 1 76 ? -7.785 20.266 18.547 1 90.31 76 ASN A C 1
ATOM 597 O O . ASN A 1 76 ? -6.844 21.062 18.578 1 90.31 76 ASN A O 1
ATOM 601 N N . ASN A 1 77 ? -8.555 20.359 17.516 1 90.69 77 ASN A N 1
ATOM 602 C CA . ASN A 1 77 ? -8.633 21.312 16.406 1 90.69 77 ASN A CA 1
ATOM 603 C C . ASN A 1 77 ? -7.574 21.016 15.352 1 90.69 77 ASN A C 1
ATOM 605 O O . ASN A 1 77 ? -7.254 21.891 14.531 1 90.69 77 ASN A O 1
ATOM 609 N N . TYR A 1 78 ? -6.93 19.875 15.461 1 94.44 78 TYR A N 1
ATOM 610 C CA . TYR A 1 78 ? -6.004 19.422 14.43 1 94.44 78 TYR A CA 1
ATOM 611 C C . TYR A 1 78 ? -6.582 18.234 13.664 1 94.44 78 TYR A C 1
ATOM 613 O O . TYR A 1 78 ? -7.309 17.406 14.234 1 94.44 78 TYR A O 1
ATOM 621 N N . SER A 1 79 ? -6.27 18.25 12.422 1 96.75 79 SER A N 1
ATOM 622 C CA . SER A 1 79 ? -6.648 17.141 11.562 1 96.75 79 SER A CA 1
ATOM 623 C C . SER A 1 79 ? -5.422 16.469 10.953 1 96.75 79 SER A C 1
ATOM 625 O O . SER A 1 79 ? -4.363 17.094 10.836 1 96.75 79 SER A O 1
ATOM 627 N N . VAL A 1 80 ? -5.582 15.227 10.625 1 98.38 80 VAL A N 1
ATOM 628 C CA . VAL A 1 80 ? -4.512 14.484 9.953 1 98.38 80 VAL A CA 1
ATOM 629 C C . VAL A 1 80 ? -5.047 13.852 8.672 1 98.38 80 VAL A C 1
ATOM 631 O O . VAL A 1 80 ? -6.016 13.094 8.703 1 98.38 80 VAL A O 1
ATOM 634 N N . SER A 1 81 ? -4.5 14.188 7.555 1 98.44 81 SER A N 1
ATOM 635 C CA . SER A 1 81 ? -4.727 13.508 6.289 1 98.44 81 SER A CA 1
ATOM 636 C C . SER A 1 81 ? -3.621 12.5 5.996 1 98.44 81 SER A C 1
ATOM 638 O O . SER A 1 81 ? -2.49 12.656 6.465 1 98.44 81 SER A O 1
ATOM 640 N N . ALA A 1 82 ? -3.979 11.5 5.203 1 98.69 82 ALA A N 1
ATOM 641 C CA . ALA A 1 82 ? -2.988 10.445 4.977 1 98.69 82 ALA A CA 1
ATOM 642 C C . ALA A 1 82 ? -2.959 10.031 3.512 1 98.69 82 ALA A C 1
ATOM 644 O O . ALA A 1 82 ? -3.949 10.188 2.795 1 98.69 82 ALA A O 1
ATOM 645 N N . TYR A 1 83 ? -1.887 9.523 3.066 1 98.44 83 TYR A N 1
ATOM 646 C CA . TYR A 1 83 ? -1.572 8.984 1.748 1 98.44 83 TYR A CA 1
ATOM 647 C C . TYR A 1 83 ? -0.676 7.762 1.86 1 98.44 83 TYR A C 1
ATOM 649 O O . TYR A 1 83 ? 0.391 7.816 2.479 1 98.44 83 TYR A O 1
ATOM 657 N N . CYS A 1 84 ? -1.12 6.66 1.316 1 97.06 84 CYS A N 1
ATOM 658 C CA . CYS A 1 84 ? -0.35 5.422 1.383 1 97.06 84 CYS A CA 1
ATOM 659 C C . CYS A 1 84 ? 0.164 5.027 0.004 1 97.06 84 CYS A C 1
ATOM 661 O O . CYS A 1 84 ? -0.605 4.969 -0.957 1 97.06 84 CYS A O 1
ATOM 663 N N . THR A 1 85 ? 1.416 4.688 -0.055 1 96.19 85 THR A N 1
ATOM 664 C CA . THR A 1 85 ? 2.027 4.324 -1.328 1 96.19 85 THR A CA 1
ATOM 665 C C . THR A 1 85 ? 1.95 2.816 -1.555 1 96.19 85 THR A C 1
ATOM 667 O O . THR A 1 85 ? 1.694 2.055 -0.619 1 96.19 85 THR A O 1
ATOM 670 N N . PRO A 1 86 ? 2.209 2.396 -2.799 1 92 86 PRO A N 1
ATOM 671 C CA . PRO A 1 86 ? 2.271 0.958 -3.064 1 92 86 PRO A CA 1
ATOM 672 C C . PRO A 1 86 ? 3.342 0.25 -2.24 1 92 86 PRO A C 1
ATOM 674 O O . PRO A 1 86 ? 3.191 -0.928 -1.907 1 92 86 PRO A O 1
ATOM 677 N N . GLY A 1 87 ? 4.359 0.987 -1.883 1 92.69 87 GLY A N 1
ATOM 678 C CA . GLY A 1 87 ? 5.438 0.444 -1.07 1 92.69 87 GLY A CA 1
ATOM 679 C C . GLY A 1 87 ? 5.145 0.496 0.418 1 92.69 87 GLY A C 1
ATOM 680 O O . GLY A 1 87 ? 6.055 0.352 1.238 1 92.69 87 GLY A O 1
ATOM 681 N N . HIS A 1 88 ? 3.965 0.818 0.767 1 92.25 88 HIS A N 1
ATOM 682 C CA . HIS A 1 88 ? 3.436 0.811 2.125 1 92.25 88 HIS A CA 1
ATOM 683 C C . HIS A 1 88 ? 4.047 1.93 2.961 1 92.25 88 HIS A C 1
ATOM 685 O O . HIS A 1 88 ? 4.148 1.812 4.184 1 92.25 88 HIS A O 1
ATOM 691 N N . MET A 1 89 ? 4.488 2.91 2.281 1 96.31 89 MET A N 1
ATOM 692 C CA . MET A 1 89 ? 4.863 4.133 2.988 1 96.31 89 MET A CA 1
ATOM 693 C C . MET A 1 89 ? 3.633 4.961 3.334 1 96.31 89 MET A C 1
ATOM 695 O O . MET A 1 89 ? 2.701 5.062 2.533 1 96.31 89 MET A O 1
ATOM 699 N N . LYS A 1 90 ? 3.689 5.543 4.492 1 97.69 90 LYS A N 1
ATOM 700 C CA . LYS A 1 90 ? 2.576 6.355 4.977 1 97.69 90 LYS A CA 1
ATOM 701 C C . LYS A 1 90 ? 2.977 7.824 5.082 1 97.69 90 LYS A C 1
ATOM 703 O O . LYS A 1 90 ? 3.922 8.164 5.793 1 97.69 90 LYS A O 1
ATOM 708 N N . PHE A 1 91 ? 2.305 8.688 4.281 1 98.75 91 PHE A N 1
ATOM 709 C CA . PHE A 1 91 ? 2.453 10.133 4.391 1 98.75 91 PHE A CA 1
ATOM 710 C C . PHE A 1 91 ? 1.333 10.734 5.234 1 98.75 91 PHE A C 1
ATOM 712 O O . PHE A 1 91 ? 0.153 10.547 4.934 1 98.75 91 PHE A O 1
ATOM 719 N N . LEU A 1 92 ? 1.685 11.398 6.305 1 98.81 92 LEU A N 1
ATOM 720 C CA . LEU A 1 92 ? 0.705 12.039 7.172 1 98.81 92 LEU A CA 1
ATOM 721 C C . LEU A 1 92 ? 0.895 13.555 7.18 1 98.81 92 LEU A C 1
ATOM 723 O O . LEU A 1 92 ? 2.018 14.047 7.328 1 98.81 92 LEU A O 1
ATOM 727 N N . LEU A 1 93 ? -0.174 14.273 6.996 1 98.75 93 LEU A N 1
ATOM 728 C CA . LEU A 1 93 ? -0.169 15.727 7.066 1 98.75 93 LEU A CA 1
ATOM 729 C C . LEU A 1 93 ? -1.05 16.219 8.211 1 98.75 93 LEU A C 1
ATOM 731 O O . LEU A 1 93 ? -2.268 16.031 8.188 1 98.75 93 LEU A O 1
ATOM 735 N N . LEU A 1 94 ? -0.434 16.797 9.188 1 97.94 94 LEU A N 1
ATOM 736 C CA . LEU A 1 94 ? -1.132 17.406 10.312 1 97.94 94 LEU A CA 1
ATOM 737 C C . LEU A 1 94 ? -1.373 18.891 10.062 1 97.94 94 LEU A C 1
ATOM 739 O O . LEU A 1 94 ? -0.469 19.594 9.625 1 97.94 94 LEU A O 1
ATOM 743 N N . TYR A 1 95 ? -2.549 19.344 10.266 1 96 95 TYR A N 1
ATOM 744 C CA . TYR A 1 95 ? -2.861 20.766 10.062 1 96 95 TYR A CA 1
ATOM 745 C C . TYR A 1 95 ? -3.984 21.203 10.992 1 96 95 TYR A C 1
ATOM 747 O O . TYR A 1 95 ? -4.734 20.375 11.516 1 96 95 TYR A O 1
ATOM 755 N N . LYS A 1 96 ? -4.078 22.5 11.195 1 91.75 96 LYS A N 1
ATOM 756 C CA . LYS A 1 96 ? -5.121 23.062 12.055 1 91.75 96 LYS A CA 1
ATOM 757 C C . LYS A 1 96 ? -6.469 23.062 11.344 1 91.75 96 LYS A C 1
ATOM 759 O O . LYS A 1 96 ? -6.551 23.391 10.156 1 91.75 96 LYS A O 1
ATOM 764 N N . ASN A 1 97 ? -7.41 22.594 12.047 1 86.94 97 ASN A N 1
ATOM 765 C CA . ASN A 1 97 ? -8.789 22.625 11.562 1 86.94 97 ASN A CA 1
ATOM 766 C C . ASN A 1 97 ? -9.547 23.828 12.125 1 86.94 97 ASN A C 1
ATOM 768 O O . ASN A 1 97 ? -9.125 24.438 13.117 1 86.94 97 ASN A O 1
ATOM 772 N N . ARG A 1 98 ? -10.641 24.266 11.383 1 73.94 98 ARG A N 1
ATOM 773 C CA . ARG A 1 98 ? -11.445 25.391 11.859 1 73.94 98 ARG A CA 1
ATOM 774 C C . ARG A 1 98 ? -12.133 25.047 13.172 1 73.94 98 ARG A C 1
ATOM 776 O O . ARG A 1 98 ? -12.539 23.906 13.391 1 73.94 98 ARG A O 1
ATOM 783 N N . ASN A 1 99 ? -11.867 25.734 14.133 1 59.12 99 ASN A N 1
ATOM 784 C CA . ASN A 1 99 ? -12.477 25.531 15.445 1 59.12 99 ASN A CA 1
ATOM 785 C C . ASN A 1 99 ? -13.992 25.422 15.352 1 59.12 99 ASN A C 1
ATOM 787 O O . ASN A 1 99 ? -14.656 26.328 14.828 1 59.12 99 ASN A O 1
ATOM 791 N N . GLU A 1 100 ? -14.555 24.234 15.078 1 52.5 100 GLU A N 1
ATOM 792 C CA . GLU A 1 100 ? -16.016 24.172 15.109 1 52.5 100 GLU A CA 1
ATOM 793 C C . GLU A 1 100 ? -16.562 24.781 16.391 1 52.5 100 GLU A C 1
ATOM 795 O O . GLU A 1 100 ? -17.703 25.266 16.422 1 52.5 100 GLU A O 1
ATOM 800 N N . GLY A 1 101 ? -16.109 24.25 17.547 1 50.28 101 GLY A N 1
ATOM 801 C CA . GLY A 1 101 ? -16.859 24.422 18.781 1 50.28 101 GLY A CA 1
ATOM 802 C C . GLY A 1 101 ? -16.906 25.859 19.266 1 50.28 101 GLY A C 1
ATOM 803 O O . GLY A 1 101 ? -17.531 26.172 20.266 1 50.28 101 GLY A O 1
ATOM 804 N N . GLY A 1 102 ? -15.82 26.625 19.062 1 46.72 102 GLY A N 1
ATOM 805 C CA . GLY A 1 102 ? -15.945 27.797 19.922 1 46.72 102 GLY A CA 1
ATOM 806 C C . GLY A 1 102 ? -17.031 28.75 19.469 1 46.72 102 GLY A C 1
ATOM 807 O O . GLY A 1 102 ? -17.156 29.016 18.266 1 46.72 102 GLY A O 1
ATOM 808 N N . THR A 1 103 ? -18.141 28.734 20.203 1 43.56 103 THR A N 1
ATOM 809 C CA . THR A 1 103 ? -19.172 29.766 20.125 1 43.56 103 THR A CA 1
ATOM 810 C C . THR A 1 103 ? -18.562 31.094 19.703 1 43.56 103 THR A C 1
ATOM 812 O O . THR A 1 103 ? -19.281 32.062 19.469 1 43.56 103 THR A O 1
ATOM 815 N N . ASN A 1 104 ? -17.359 31.359 20.266 1 46.53 104 ASN A N 1
ATOM 816 C CA . ASN A 1 104 ? -16.859 32.719 19.984 1 46.53 104 ASN A CA 1
ATOM 817 C C . ASN A 1 104 ? -16.469 32.875 18.516 1 46.53 104 ASN A C 1
ATOM 819 O O . ASN A 1 104 ? -15.734 32.062 17.969 1 46.53 104 ASN A O 1
ATOM 823 N N . LEU A 1 105 ? -17.344 33.406 17.656 1 45.22 105 LEU A N 1
ATOM 824 C CA . LEU A 1 105 ? -17.203 33.969 16.328 1 45.22 105 LEU A CA 1
ATOM 825 C C . LEU A 1 105 ? -15.781 34.469 16.109 1 45.22 105 LEU A C 1
ATOM 827 O O . LEU A 1 105 ? -15.594 35.562 15.562 1 45.22 105 LEU A O 1
ATOM 831 N N . THR A 1 106 ? -14.859 34.125 16.984 1 47.06 106 THR A N 1
ATOM 832 C CA . THR A 1 106 ? -13.609 34.719 16.516 1 47.06 106 THR A CA 1
ATOM 833 C C . THR A 1 106 ? -13.297 34.25 15.086 1 47.06 106 THR A C 1
ATOM 835 O O . THR A 1 106 ? -13.516 33.094 14.75 1 47.06 106 THR A O 1
ATOM 838 N N . ASN A 1 107 ? -13.516 35.062 14.07 1 47.94 107 ASN A N 1
ATOM 839 C CA . ASN A 1 107 ? -13.195 35 12.648 1 47.94 107 ASN A CA 1
ATOM 840 C C . ASN A 1 107 ? -11.898 34.25 12.391 1 47.94 107 ASN A C 1
ATOM 842 O O . ASN A 1 107 ? -10.82 34.844 12.367 1 47.94 107 ASN A O 1
ATOM 846 N N . THR A 1 108 ? -11.766 33.062 13.016 1 56.62 108 THR A N 1
ATOM 847 C CA . THR A 1 108 ? -10.484 32.406 12.75 1 56.62 108 THR A CA 1
ATOM 848 C C . THR A 1 108 ? -10.312 32.125 11.266 1 56.62 108 THR A C 1
ATOM 850 O O . THR A 1 108 ? -11.094 31.359 10.68 1 56.62 108 THR A O 1
ATOM 853 N N . ASN A 1 109 ? -9.906 33.094 10.453 1 68 109 ASN A N 1
ATOM 854 C CA . ASN A 1 109 ? -9.602 33.156 9.031 1 68 109 ASN A CA 1
ATOM 855 C C . ASN A 1 109 ? -8.477 32.219 8.641 1 68 109 ASN A C 1
ATOM 857 O O . ASN A 1 109 ? -7.551 32.594 7.93 1 68 109 ASN A O 1
ATOM 861 N N . ILE A 1 110 ? -8.484 30.891 9.305 1 78.06 110 ILE A N 1
ATOM 862 C CA . ILE A 1 110 ? -7.402 30 8.906 1 78.06 110 ILE A CA 1
ATOM 863 C C . ILE A 1 110 ? -7.762 29.328 7.586 1 78.06 110 ILE A C 1
ATOM 865 O O . ILE A 1 110 ? -8.875 28.828 7.418 1 78.06 110 ILE A O 1
ATOM 869 N N . TYR A 1 111 ? -6.945 29.484 6.715 1 86 111 TYR A N 1
ATOM 870 C CA . TYR A 1 111 ? -7.133 28.812 5.43 1 86 111 TYR A CA 1
ATOM 871 C C . TYR A 1 111 ? -6.957 27.312 5.559 1 86 111 TYR A C 1
ATOM 873 O O . TYR A 1 111 ? -5.965 26.844 6.129 1 86 111 TYR A O 1
ATOM 881 N N . ILE A 1 112 ? -7.898 26.578 5.113 1 88.94 112 ILE A N 1
ATOM 882 C CA . ILE A 1 112 ? -7.797 25.125 5.039 1 88.94 112 ILE A CA 1
ATOM 883 C C . ILE A 1 112 ? -7.793 24.672 3.576 1 88.94 112 ILE A C 1
ATOM 885 O O . ILE A 1 112 ? -8.758 24.922 2.844 1 88.94 112 ILE A O 1
ATOM 889 N N . PRO A 1 113 ? -6.801 24.062 3.232 1 93.94 113 PRO A N 1
ATOM 890 C CA . PRO A 1 113 ? -6.758 23.609 1.838 1 93.94 113 PRO A CA 1
ATOM 891 C C . PRO A 1 113 ? -7.844 22.578 1.517 1 93.94 113 PRO A C 1
ATOM 893 O O . PRO A 1 113 ? -8.242 21.812 2.391 1 93.94 113 PRO A O 1
ATOM 896 N N . SER A 1 114 ? -8.273 22.578 0.283 1 96.12 114 SER A N 1
ATOM 897 C CA . SER A 1 114 ? -9.242 21.578 -0.162 1 96.12 114 SER A CA 1
ATOM 898 C C . SER A 1 114 ? -8.617 20.188 -0.224 1 96.12 114 SER A C 1
ATOM 900 O O . SER A 1 114 ? -7.391 20.062 -0.306 1 96.12 114 SER A O 1
ATOM 902 N N . ASP A 1 115 ? -9.445 19.219 -0.263 1 97.44 115 ASP A N 1
ATOM 903 C CA . ASP A 1 115 ? -8.984 17.844 -0.412 1 97.44 115 ASP A CA 1
ATOM 904 C C . ASP A 1 115 ? -8.172 17.672 -1.691 1 97.44 115 ASP A C 1
ATOM 906 O O . ASP A 1 115 ? -7.172 16.953 -1.707 1 97.44 115 ASP A O 1
ATOM 910 N N . ASP A 1 116 ? -8.578 18.328 -2.74 1 98 116 ASP A N 1
ATOM 911 C CA . ASP A 1 116 ? -7.863 18.219 -4.008 1 98 116 ASP A CA 1
ATOM 912 C C . ASP A 1 116 ? -6.445 18.766 -3.889 1 98 116 ASP A C 1
ATOM 914 O O . ASP A 1 116 ? -5.504 18.203 -4.453 1 98 116 ASP A O 1
ATOM 918 N N . HIS A 1 117 ? -6.336 19.828 -3.211 1 98.12 117 HIS A N 1
ATOM 919 C CA . HIS A 1 117 ? -5.02 20.438 -3.016 1 98.12 117 HIS A CA 1
ATOM 920 C C . HIS A 1 117 ? -4.133 19.547 -2.152 1 98.12 117 HIS A C 1
ATOM 922 O O . HIS A 1 117 ? -2.953 19.359 -2.459 1 98.12 117 HIS A O 1
ATOM 928 N N . ILE A 1 118 ? -4.676 18.984 -1.111 1 98.69 118 ILE A N 1
ATOM 929 C CA . ILE A 1 118 ? -3.906 18.109 -0.238 1 98.69 118 ILE A CA 1
ATOM 930 C C . ILE A 1 118 ? -3.484 16.859 -1.009 1 98.69 118 ILE A C 1
ATOM 932 O O . ILE A 1 118 ? -2.34 16.406 -0.898 1 98.69 118 ILE A O 1
ATOM 936 N N . LYS A 1 119 ? -4.434 16.391 -1.768 1 98.69 119 LYS A N 1
ATOM 937 C CA . LYS A 1 119 ? -4.125 15.234 -2.607 1 98.69 119 LYS A CA 1
ATOM 938 C C . LYS A 1 119 ? -2.977 15.547 -3.564 1 98.69 119 LYS A C 1
ATOM 940 O O . LYS A 1 119 ? -2.029 14.766 -3.682 1 98.69 119 LYS A O 1
ATOM 945 N N . SER A 1 120 ? -3.059 16.641 -4.246 1 98.75 120 SER A N 1
ATOM 946 C CA . SER A 1 120 ? -2.014 17.031 -5.184 1 98.75 120 SER A CA 1
ATOM 947 C C . SER A 1 120 ? -0.67 17.203 -4.477 1 98.75 120 SER A C 1
ATOM 949 O O . SER A 1 120 ? 0.373 16.844 -5.027 1 98.75 120 SER A O 1
ATOM 951 N N . PHE A 1 121 ? -0.736 17.75 -3.281 1 98.81 121 PHE A N 1
ATOM 952 C CA . PHE A 1 121 ? 0.472 17.875 -2.473 1 98.81 121 PHE A CA 1
ATOM 953 C C . PHE A 1 121 ? 1.09 16.5 -2.23 1 98.81 121 PHE A C 1
ATOM 955 O O . PHE A 1 121 ? 2.271 16.281 -2.512 1 98.81 121 PHE A O 1
ATOM 962 N N . PHE A 1 122 ? 0.304 15.547 -1.764 1 98.88 122 PHE A N 1
ATOM 963 C CA . PHE A 1 122 ? 0.784 14.203 -1.483 1 98.88 122 PHE A CA 1
ATOM 964 C C . PHE A 1 122 ? 1.346 13.555 -2.742 1 98.88 122 PHE A C 1
ATOM 966 O O . PHE A 1 122 ? 2.379 12.883 -2.693 1 98.88 122 PHE A O 1
ATOM 973 N N . GLU A 1 123 ? 0.644 13.75 -3.83 1 98.69 123 GLU A N 1
ATOM 974 C CA . GLU A 1 123 ? 1.092 13.164 -5.09 1 98.69 123 GLU A CA 1
ATOM 975 C C . GLU A 1 123 ? 2.453 13.711 -5.504 1 98.69 123 GLU A C 1
ATOM 977 O O . GLU A 1 123 ? 3.314 12.969 -5.977 1 98.69 123 GLU A O 1
ATOM 982 N N . THR A 1 124 ? 2.623 14.961 -5.32 1 98.81 124 THR A N 1
ATOM 983 C CA . THR A 1 124 ? 3.904 15.586 -5.637 1 98.81 124 THR A CA 1
ATOM 984 C C . THR A 1 124 ? 5 15.062 -4.711 1 98.81 124 THR A C 1
ATOM 986 O O . THR A 1 124 ? 6.105 14.758 -5.16 1 98.81 124 THR A O 1
ATOM 989 N N . VAL A 1 125 ? 4.719 14.961 -3.447 1 98.81 125 VAL A N 1
ATOM 990 C CA . VAL A 1 125 ? 5.676 14.422 -2.484 1 98.81 125 VAL A CA 1
ATOM 991 C C . VAL A 1 125 ? 6.031 12.984 -2.857 1 98.81 125 VAL A C 1
ATOM 993 O O . VAL A 1 125 ? 7.199 12.602 -2.822 1 98.81 125 VAL A O 1
ATOM 996 N N . HIS A 1 126 ? 5.016 12.273 -3.207 1 98.56 126 HIS A N 1
ATOM 997 C CA . HIS A 1 126 ? 5.215 10.883 -3.607 1 98.56 126 HIS A CA 1
ATOM 998 C C . HIS A 1 126 ? 6.148 10.789 -4.812 1 98.56 126 HIS A C 1
ATOM 1000 O O . HIS A 1 126 ? 7.062 9.961 -4.828 1 98.56 126 HIS A O 1
ATOM 1006 N N . GLU A 1 127 ? 5.938 11.602 -5.758 1 98.38 127 GLU A N 1
ATOM 1007 C CA . GLU A 1 127 ? 6.801 11.625 -6.934 1 98.38 127 GLU A CA 1
ATOM 1008 C C . GLU A 1 127 ? 8.25 11.883 -6.547 1 98.38 127 GLU A C 1
ATOM 1010 O O . GLU A 1 127 ? 9.164 11.227 -7.055 1 98.38 127 GLU A O 1
ATOM 1015 N N . ASN A 1 128 ? 8.438 12.836 -5.742 1 98.62 128 ASN A N 1
ATOM 1016 C CA . ASN A 1 128 ? 9.789 13.156 -5.301 1 98.62 128 ASN A CA 1
ATOM 1017 C C . ASN A 1 128 ? 10.383 12.031 -4.453 1 98.62 128 ASN A C 1
ATOM 1019 O O . ASN A 1 128 ? 11.594 11.789 -4.5 1 98.62 128 ASN A O 1
ATOM 1023 N N . TYR A 1 129 ? 9.578 11.398 -3.664 1 98.19 129 TYR A N 1
ATOM 1024 C CA . TYR A 1 129 ? 10.039 10.258 -2.875 1 98.19 129 TYR A CA 1
ATOM 1025 C C . TYR A 1 129 ? 10.531 9.133 -3.777 1 98.19 129 TYR A C 1
ATOM 1027 O O . TYR A 1 129 ? 11.531 8.484 -3.475 1 98.19 129 TYR A O 1
ATOM 1035 N N . ILE A 1 130 ? 9.836 8.922 -4.859 1 97.5 130 ILE A N 1
ATOM 1036 C CA . ILE A 1 130 ? 10.242 7.898 -5.812 1 97.5 130 ILE A CA 1
ATOM 1037 C C . ILE A 1 130 ? 11.641 8.219 -6.344 1 97.5 130 ILE A C 1
ATOM 1039 O O . ILE A 1 130 ? 12.461 7.32 -6.523 1 97.5 130 ILE A O 1
ATOM 1043 N N . LYS A 1 131 ? 11.891 9.477 -6.551 1 97.25 131 LYS A N 1
ATOM 1044 C CA . LYS A 1 131 ? 13.219 9.883 -6.996 1 97.25 131 LYS A CA 1
ATOM 1045 C C . LYS A 1 131 ? 14.281 9.539 -5.953 1 97.25 131 LYS A C 1
ATOM 1047 O O . LYS A 1 131 ? 15.391 9.125 -6.297 1 97.25 131 LYS A O 1
ATOM 1052 N N . VAL A 1 132 ? 13.961 9.75 -4.715 1 97.12 132 VAL A N 1
ATOM 1053 C CA . VAL A 1 132 ? 14.867 9.391 -3.631 1 97.12 132 VAL A CA 1
ATOM 1054 C C . VAL A 1 132 ? 15.141 7.887 -3.66 1 97.12 132 VAL A C 1
ATOM 1056 O O . VAL A 1 132 ? 16.281 7.453 -3.516 1 97.12 132 VAL A O 1
ATOM 1059 N N . LEU A 1 133 ? 14.117 7.105 -3.887 1 95.06 133 LEU A N 1
ATOM 1060 C CA . LEU A 1 133 ? 14.219 5.648 -3.904 1 95.06 133 LEU A CA 1
ATOM 1061 C C . LEU A 1 133 ? 15.141 5.184 -5.031 1 95.06 133 LEU A C 1
ATOM 1063 O O . LEU A 1 133 ? 15.805 4.152 -4.906 1 95.06 133 LEU A O 1
ATOM 1067 N N . LEU A 1 134 ? 15.148 5.953 -6.078 1 94.44 134 LEU A N 1
ATOM 1068 C CA . LEU A 1 134 ? 15.93 5.578 -7.254 1 94.44 134 LEU A CA 1
ATOM 1069 C C . LEU A 1 134 ? 17.391 5.973 -7.078 1 94.44 134 LEU A C 1
ATOM 1071 O O . LEU A 1 134 ? 18.234 5.641 -7.918 1 94.44 134 LEU A O 1
ATOM 1075 N N . ASN A 1 135 ? 17.734 6.703 -6.004 1 94.62 135 ASN A N 1
ATOM 1076 C CA . ASN A 1 135 ? 19.109 7.07 -5.707 1 94.62 135 ASN A CA 1
ATOM 1077 C C . ASN A 1 135 ? 19.906 5.875 -5.188 1 94.62 135 ASN A C 1
ATOM 1079 O O . ASN A 1 135 ? 19.594 5.32 -4.133 1 94.62 135 ASN A O 1
ATOM 1083 N N . PRO A 1 136 ? 20.984 5.492 -5.887 1 93.75 136 PRO A N 1
ATOM 1084 C CA . PRO A 1 136 ? 21.75 4.316 -5.48 1 93.75 136 PRO A CA 1
ATOM 1085 C C . PRO A 1 136 ? 22.344 4.461 -4.082 1 93.75 136 PRO A C 1
ATOM 1087 O O . PRO A 1 136 ? 22.672 3.457 -3.439 1 93.75 136 PRO A O 1
ATOM 1090 N N . LEU A 1 137 ? 22.484 5.652 -3.576 1 94.88 137 LEU A N 1
ATOM 1091 C CA . LEU A 1 137 ? 23.078 5.883 -2.27 1 94.88 137 LEU A CA 1
ATOM 1092 C C . LEU A 1 137 ? 22.031 5.852 -1.167 1 94.88 137 LEU A C 1
ATOM 1094 O O . LEU A 1 137 ? 22.375 5.867 0.019 1 94.88 137 LEU A O 1
ATOM 1098 N N . TYR A 1 138 ? 20.812 5.859 -1.543 1 96 138 TYR A N 1
ATOM 1099 C CA . TYR A 1 138 ? 19.734 5.824 -0.547 1 96 138 TYR A CA 1
ATOM 1100 C C . TYR A 1 138 ? 19.406 4.391 -0.162 1 96 138 TYR A C 1
ATOM 1102 O O . TYR A 1 138 ? 19.234 3.529 -1.03 1 96 138 TYR A O 1
ATOM 1110 N N . GLU A 1 139 ? 19.344 4.105 1.141 1 94.38 139 GLU A N 1
ATOM 1111 C CA . GLU A 1 139 ? 18.891 2.818 1.647 1 94.38 139 GLU A CA 1
ATOM 1112 C C . GLU A 1 139 ? 17.375 2.812 1.833 1 94.38 139 GLU A C 1
ATOM 1114 O O . GLU A 1 139 ? 16.828 3.605 2.607 1 94.38 139 GLU A O 1
ATOM 1119 N N . PRO A 1 140 ? 16.703 1.892 1.126 1 92.44 140 PRO A N 1
ATOM 1120 C CA . PRO A 1 140 ? 15.25 1.848 1.331 1 92.44 140 PRO A CA 1
ATOM 1121 C C . PRO A 1 140 ? 14.859 1.77 2.807 1 92.44 140 PRO A C 1
ATOM 1123 O O . PRO A 1 140 ? 15.406 0.949 3.549 1 92.44 140 PRO A O 1
ATOM 1126 N N . ASN A 1 141 ? 13.906 2.621 3.217 1 93 141 ASN A N 1
ATOM 1127 C CA . ASN A 1 141 ? 13.438 2.754 4.59 1 93 141 ASN A CA 1
ATOM 1128 C C . ASN A 1 141 ? 14.461 3.467 5.469 1 93 141 ASN A C 1
ATOM 1130 O O . ASN A 1 141 ? 14.367 3.432 6.695 1 93 141 ASN A O 1
ATOM 1134 N N . GLY A 1 142 ? 15.391 3.99 4.879 1 95.56 142 GLY A N 1
ATOM 1135 C CA . GLY A 1 142 ? 16.312 4.848 5.609 1 95.56 142 GLY A CA 1
ATOM 1136 C C . GLY A 1 142 ? 15.805 6.27 5.762 1 95.56 142 GLY A C 1
ATOM 1137 O O . GLY A 1 142 ? 14.859 6.676 5.086 1 95.56 142 GLY A O 1
ATOM 1138 N N . ILE A 1 143 ? 16.453 6.953 6.684 1 97.69 143 ILE A N 1
ATOM 1139 C CA . ILE A 1 143 ? 16.109 8.359 6.879 1 97.69 143 ILE A CA 1
ATOM 1140 C C . ILE A 1 143 ? 16.375 9.141 5.598 1 97.69 143 ILE A C 1
ATOM 1142 O O . ILE A 1 143 ? 17.406 8.945 4.953 1 97.69 143 ILE A O 1
ATOM 1146 N N . ILE A 1 144 ? 15.469 9.992 5.262 1 98.12 144 ILE A N 1
ATOM 1147 C CA . ILE A 1 144 ? 15.625 10.812 4.066 1 98.12 144 ILE A CA 1
ATOM 1148 C C . ILE A 1 144 ? 16.406 12.078 4.414 1 98.12 144 ILE A C 1
ATOM 1150 O O . ILE A 1 144 ? 15.914 12.945 5.145 1 98.12 144 ILE A O 1
ATOM 1154 N N . THR A 1 145 ? 17.562 12.227 3.887 1 96.5 145 THR A N 1
ATOM 1155 C CA . THR A 1 145 ? 18.422 13.367 4.203 1 96.5 145 THR A CA 1
ATOM 1156 C C . THR A 1 145 ? 18.641 14.234 2.973 1 96.5 145 THR A C 1
ATOM 1158 O O . THR A 1 145 ? 19.344 15.25 3.041 1 96.5 145 THR A O 1
ATOM 1161 N N . SER A 1 146 ? 18.078 13.945 1.844 1 96.69 146 SER A N 1
ATOM 1162 C CA . SER A 1 146 ? 18.234 14.664 0.585 1 96.69 146 SER A CA 1
ATOM 1163 C C . SER A 1 146 ? 17.75 16.109 0.703 1 96.69 146 SER A C 1
ATOM 1165 O O . SER A 1 146 ? 16.562 16.328 0.979 1 96.69 146 SER A O 1
ATOM 1167 N N . SER A 1 147 ? 18.609 17.047 0.436 1 97.31 147 SER A N 1
ATOM 1168 C CA . SER A 1 147 ? 18.234 18.469 0.473 1 97.31 147 SER A CA 1
ATOM 1169 C C . SER A 1 147 ? 17.266 18.812 -0.663 1 97.31 147 SER A C 1
ATOM 1171 O O . SER A 1 147 ? 16.359 19.625 -0.49 1 97.31 147 SER A O 1
ATOM 1173 N N . LEU A 1 148 ? 17.594 18.203 -1.78 1 98 148 LEU A N 1
ATOM 1174 C CA . LEU A 1 148 ? 16.719 18.438 -2.926 1 98 148 LEU A CA 1
ATOM 1175 C C . LEU A 1 148 ? 15.297 17.984 -2.623 1 98 148 LEU A C 1
ATOM 1177 O O . LEU A 1 148 ? 14.336 18.672 -2.967 1 98 148 LEU A O 1
ATOM 1181 N N . PHE A 1 149 ? 15.148 16.844 -1.967 1 98.69 149 PHE A N 1
ATOM 1182 C CA . PHE A 1 149 ? 13.828 16.375 -1.563 1 98.69 149 PHE A CA 1
ATOM 1183 C C . PHE A 1 149 ? 13.156 17.359 -0.628 1 98.69 149 PHE A C 1
ATOM 1185 O O . PHE A 1 149 ? 12 17.734 -0.835 1 98.69 149 PHE A O 1
ATOM 1192 N N . ASP A 1 150 ? 13.867 17.797 0.332 1 98.62 150 ASP A N 1
ATOM 1193 C CA . ASP A 1 150 ? 13.336 18.75 1.303 1 98.62 150 ASP A CA 1
ATOM 1194 C C . ASP A 1 150 ? 12.859 20.031 0.616 1 98.62 150 ASP A C 1
ATOM 1196 O O . ASP A 1 150 ? 11.766 20.516 0.89 1 98.62 150 ASP A O 1
ATOM 1200 N N . GLN A 1 151 ? 13.656 20.484 -0.265 1 98.62 151 GLN A N 1
ATOM 1201 C CA . GLN A 1 151 ? 13.312 21.688 -1.003 1 98.62 151 GLN A CA 1
ATOM 1202 C C . GLN A 1 151 ? 12.031 21.5 -1.811 1 98.62 151 GLN A C 1
ATOM 1204 O O . GLN A 1 151 ? 11.148 22.359 -1.793 1 98.62 151 GLN A O 1
ATOM 1209 N N . ASN A 1 152 ? 11.961 20.391 -2.502 1 98.69 152 ASN A N 1
ATOM 1210 C CA . ASN A 1 152 ? 10.797 20.125 -3.338 1 98.69 152 ASN A CA 1
ATOM 1211 C C . ASN A 1 152 ? 9.531 19.953 -2.502 1 98.69 152 ASN A C 1
ATOM 1213 O O . ASN A 1 152 ? 8.445 20.344 -2.936 1 98.69 152 ASN A O 1
ATOM 1217 N N . VAL A 1 153 ? 9.641 19.391 -1.335 1 98.81 153 VAL A N 1
ATOM 1218 C CA . VAL A 1 153 ? 8.508 19.25 -0.424 1 98.81 153 VAL A CA 1
ATOM 1219 C C . VAL A 1 153 ? 8.008 20.641 -0.008 1 98.81 153 VAL A C 1
ATOM 1221 O O . VAL A 1 153 ? 6.801 20.891 -0.02 1 98.81 153 VAL A O 1
ATOM 1224 N N . HIS A 1 154 ? 8.898 21.484 0.291 1 98.06 154 HIS A N 1
ATOM 1225 C CA . HIS A 1 154 ? 8.523 22.844 0.691 1 98.06 154 HIS A CA 1
ATOM 1226 C C . HIS A 1 154 ? 7.898 23.609 -0.471 1 98.06 154 HIS A C 1
ATOM 1228 O O . HIS A 1 154 ? 6.938 24.344 -0.281 1 98.06 154 HIS A O 1
ATOM 1234 N N . LEU A 1 155 ? 8.469 23.438 -1.675 1 98.38 155 LEU A N 1
ATOM 1235 C CA . LEU A 1 155 ? 7.898 24.062 -2.861 1 98.38 155 LEU A CA 1
ATOM 1236 C C . LEU A 1 155 ? 6.48 23.562 -3.115 1 98.38 155 LEU A C 1
ATOM 1238 O O . LEU A 1 155 ? 5.594 24.344 -3.471 1 98.38 155 LEU A O 1
ATOM 1242 N N . ALA A 1 156 ? 6.27 22.266 -2.936 1 98.69 156 ALA A N 1
ATOM 1243 C CA . ALA A 1 156 ? 4.938 21.688 -3.094 1 98.69 156 ALA A CA 1
ATOM 1244 C C . ALA A 1 156 ? 3.961 22.266 -2.078 1 98.69 156 ALA A C 1
ATOM 1246 O O . ALA A 1 156 ? 2.805 22.547 -2.408 1 98.69 156 ALA A O 1
ATOM 1247 N N . ALA A 1 157 ? 4.414 22.422 -0.84 1 98.25 157 ALA A N 1
ATOM 1248 C CA . ALA A 1 157 ? 3.564 23.016 0.191 1 98.25 157 ALA A CA 1
ATOM 1249 C C . ALA A 1 157 ? 3.152 24.438 -0.183 1 98.25 157 ALA A C 1
ATOM 1251 O O . ALA A 1 157 ? 1.987 24.812 -0.028 1 98.25 157 ALA A O 1
ATOM 1252 N N . LYS A 1 158 ? 4.086 25.203 -0.656 1 96.56 158 LYS A N 1
ATOM 1253 C CA . LYS A 1 158 ? 3.801 26.562 -1.079 1 96.56 158 LYS A CA 1
ATOM 1254 C C . LYS A 1 158 ? 2.746 26.594 -2.182 1 96.56 158 LYS A C 1
ATOM 1256 O O . LYS A 1 158 ? 1.857 27.438 -2.182 1 96.56 158 LYS A O 1
ATOM 1261 N N . LYS A 1 159 ? 2.807 25.672 -3.018 1 97.69 159 LYS A N 1
ATOM 1262 C CA . LYS A 1 159 ? 1.934 25.625 -4.188 1 97.69 159 LYS A CA 1
ATOM 1263 C C . LYS A 1 159 ? 0.533 25.156 -3.807 1 97.69 159 LYS A C 1
ATOM 1265 O O . LYS A 1 159 ? -0.462 25.703 -4.301 1 97.69 159 LYS A O 1
ATOM 1270 N N . TYR A 1 160 ? 0.425 24.172 -2.902 1 98 160 TYR A N 1
ATOM 1271 C CA . TYR A 1 160 ? -0.848 23.469 -2.754 1 98 160 TYR A CA 1
ATOM 1272 C C . TYR A 1 160 ? -1.468 23.75 -1.39 1 98 160 TYR A C 1
ATOM 1274 O O . TYR A 1 160 ? -2.688 23.656 -1.225 1 98 160 TYR A O 1
ATOM 1282 N N . LEU A 1 161 ? -0.591 24.047 -0.423 1 96.62 161 LEU A N 1
ATOM 1283 C CA . LEU A 1 161 ? -1.12 24.125 0.934 1 96.62 161 LEU A CA 1
ATOM 1284 C C . LEU A 1 161 ? -1.338 25.578 1.349 1 96.62 161 LEU A C 1
ATOM 1286 O O . LEU A 1 161 ? -2.162 25.859 2.221 1 96.62 161 LEU A O 1
ATOM 1290 N N . HIS A 1 162 ? -0.504 26.375 0.741 1 91.12 162 HIS A N 1
ATOM 1291 C CA . HIS A 1 162 ? -0.62 27.781 1.103 1 91.12 162 HIS A CA 1
ATOM 1292 C C . HIS A 1 162 ? -1.386 28.562 0.04 1 91.12 162 HIS A C 1
ATOM 1294 O O . HIS A 1 162 ? -1.506 28.109 -1.102 1 91.12 162 HIS A O 1
ATOM 1300 N N . GLN A 1 163 ? -1.977 29.672 0.492 1 78 163 GLN A N 1
ATOM 1301 C CA . GLN A 1 163 ? -2.682 30.578 -0.411 1 78 163 GLN A CA 1
ATOM 1302 C C . GLN A 1 163 ? -1.702 31.453 -1.179 1 78 163 GLN A C 1
ATOM 1304 O O . GLN A 1 163 ? -0.694 31.906 -0.625 1 78 163 GLN A O 1
ATOM 1309 N N . MET B 1 1 ? 6.594 -58.156 -31.562 1 35.88 1 MET B N 1
ATOM 1310 C CA . MET B 1 1 ? 5.75 -57.344 -30.688 1 35.88 1 MET B CA 1
ATOM 1311 C C . MET B 1 1 ? 6.371 -55.969 -30.453 1 35.88 1 MET B C 1
ATOM 1313 O O . MET B 1 1 ? 7.391 -55.844 -29.766 1 35.88 1 MET B O 1
ATOM 1317 N N . ASN B 1 2 ? 6.34 -55.031 -31.422 1 39.66 2 ASN B N 1
ATOM 1318 C CA . ASN B 1 2 ? 6.824 -53.656 -31.469 1 39.66 2 ASN B CA 1
ATOM 1319 C C . ASN B 1 2 ? 6.188 -52.812 -30.375 1 39.66 2 ASN B C 1
ATOM 1321 O O . ASN B 1 2 ? 4.977 -52.562 -30.391 1 39.66 2 ASN B O 1
ATOM 1325 N N . LYS B 1 3 ? 6.668 -52.938 -29.125 1 44.34 3 LYS B N 1
ATOM 1326 C CA . LYS B 1 3 ? 6.234 -52.062 -28.047 1 44.34 3 LYS B CA 1
ATOM 1327 C C . LYS B 1 3 ? 6.434 -50.594 -28.422 1 44.34 3 LYS B C 1
ATOM 1329 O O . LYS B 1 3 ? 7.566 -50.125 -28.594 1 44.34 3 LYS B O 1
ATOM 1334 N N . SER B 1 4 ? 5.523 -49.969 -29.234 1 42 4 SER B N 1
ATOM 1335 C CA . SER B 1 4 ? 5.449 -48.531 -29.375 1 42 4 SER B CA 1
ATOM 1336 C C . SER B 1 4 ? 5.547 -47.844 -28.016 1 42 4 SER B C 1
ATOM 1338 O O . SER B 1 4 ? 4.754 -48.125 -27.109 1 42 4 SER B O 1
ATOM 1340 N N . THR B 1 5 ? 6.758 -47.688 -27.547 1 38.66 5 THR B N 1
ATOM 1341 C CA . THR B 1 5 ? 6.949 -46.781 -26.406 1 38.66 5 THR B CA 1
ATOM 1342 C C . THR B 1 5 ? 6.199 -45.469 -26.609 1 38.66 5 THR B C 1
ATOM 1344 O O . THR B 1 5 ? 6.555 -44.688 -27.484 1 38.66 5 THR B O 1
ATOM 1347 N N . GLY B 1 6 ? 4.844 -45.438 -26.734 1 35.81 6 GLY B N 1
ATOM 1348 C CA . GLY B 1 6 ? 4.133 -44.188 -26.672 1 35.81 6 GLY B CA 1
ATOM 1349 C C . GLY B 1 6 ? 4.754 -43.188 -25.688 1 35.81 6 GLY B C 1
ATOM 1350 O O . GLY B 1 6 ? 4.801 -43.469 -24.484 1 35.81 6 GLY B O 1
ATOM 1351 N N . SER B 1 7 ? 5.906 -42.625 -26.031 1 39.31 7 SER B N 1
ATOM 1352 C CA . SER B 1 7 ? 6.371 -41.469 -25.266 1 39.31 7 SER B CA 1
ATOM 1353 C C . SER B 1 7 ? 5.207 -40.562 -24.859 1 39.31 7 SER B C 1
ATOM 1355 O O . SER B 1 7 ? 4.52 -40 -25.719 1 39.31 7 SER B O 1
ATOM 1357 N N . MET B 1 8 ? 4.367 -40.969 -24 1 38.5 8 MET B N 1
ATOM 1358 C CA . MET B 1 8 ? 3.371 -40.062 -23.484 1 38.5 8 MET B CA 1
ATOM 1359 C C . MET B 1 8 ? 3.99 -38.688 -23.219 1 38.5 8 MET B C 1
ATOM 1361 O O . MET B 1 8 ? 4.949 -38.562 -22.453 1 38.5 8 MET B O 1
ATOM 1365 N N . SER B 1 9 ? 4.281 -37.906 -24.234 1 42.97 9 SER B N 1
ATOM 1366 C CA . SER B 1 9 ? 4.559 -36.5 -24.016 1 42.97 9 SER B CA 1
ATOM 1367 C C . SER B 1 9 ? 3.787 -35.969 -22.797 1 42.97 9 SER B C 1
ATOM 1369 O O . SER B 1 9 ? 2.557 -35.906 -22.828 1 42.97 9 SER B O 1
ATOM 1371 N N . SER B 1 10 ? 4.043 -36.469 -21.625 1 44.44 10 SER B N 1
ATOM 1372 C CA . SER B 1 10 ? 3.434 -35.938 -20.422 1 44.44 10 SER B CA 1
ATOM 1373 C C . SER B 1 10 ? 3.369 -34.406 -20.469 1 44.44 10 SER B C 1
ATOM 1375 O O . SER B 1 10 ? 4.402 -33.719 -20.516 1 44.44 10 SER B O 1
ATOM 1377 N N . ASN B 1 11 ? 2.666 -33.781 -21.391 1 49.38 11 ASN B N 1
ATOM 1378 C CA . ASN B 1 11 ? 2.404 -32.344 -21.438 1 49.38 11 ASN B CA 1
ATOM 1379 C C . ASN B 1 11 ? 2.268 -31.75 -20.031 1 49.38 11 ASN B C 1
ATOM 1381 O O . ASN B 1 11 ? 1.318 -32.062 -19.312 1 49.38 11 ASN B O 1
ATOM 1385 N N . LEU B 1 12 ? 3.377 -31.562 -19.422 1 59.06 12 LEU B N 1
ATOM 1386 C CA . LEU B 1 12 ? 3.365 -31.031 -18.062 1 59.06 12 LEU B CA 1
ATOM 1387 C C . LEU B 1 12 ? 2.43 -29.828 -17.953 1 59.06 12 LEU B C 1
ATOM 1389 O O . LEU B 1 12 ? 2.449 -28.938 -18.812 1 59.06 12 LEU B O 1
ATOM 1393 N N . SER B 1 13 ? 1.414 -29.969 -17.203 1 77.69 13 SER B N 1
ATOM 1394 C CA . SER B 1 13 ? 0.363 -28.984 -17.016 1 77.69 13 SER B CA 1
ATOM 1395 C C . SER B 1 13 ? 0.853 -27.812 -16.172 1 77.69 13 SER B C 1
ATOM 1397 O O . SER B 1 13 ? 1.656 -28 -15.25 1 77.69 13 SER B O 1
ATOM 1399 N N . GLN B 1 14 ? 0.755 -26.672 -16.703 1 86.19 14 GLN B N 1
ATOM 1400 C CA . GLN B 1 14 ? 1.072 -25.453 -15.961 1 86.19 14 GLN B CA 1
ATOM 1401 C C . GLN B 1 14 ? 0.138 -25.281 -14.766 1 86.19 14 GLN B C 1
ATOM 1403 O O . GLN B 1 14 ? -1.036 -25.656 -14.828 1 86.19 14 GLN B O 1
ATOM 1408 N N . VAL B 1 15 ? 0.744 -24.906 -13.664 1 91.75 15 VAL B N 1
ATOM 1409 C CA . VAL B 1 15 ? 0.007 -24.641 -12.43 1 91.75 15 VAL B CA 1
ATOM 1410 C C . VAL B 1 15 ? -0.072 -23.141 -12.18 1 91.75 15 VAL B C 1
ATOM 1412 O O . VAL B 1 15 ? 0.92 -22.422 -12.344 1 91.75 15 VAL B O 1
ATOM 1415 N N . PHE B 1 16 ? -1.268 -22.672 -11.898 1 96.12 16 PHE B N 1
ATOM 1416 C CA . PHE B 1 16 ? -1.475 -21.312 -11.438 1 96.12 16 PHE B CA 1
ATOM 1417 C C . PHE B 1 16 ? -2.377 -21.281 -10.211 1 96.12 16 PHE B C 1
ATOM 1419 O O . PHE B 1 16 ? -3.506 -21.781 -10.25 1 96.12 16 PHE B O 1
ATOM 1426 N N . VAL B 1 17 ? -1.848 -20.75 -9.133 1 97.5 17 VAL B N 1
ATOM 1427 C CA . VAL B 1 17 ? -2.652 -20.578 -7.926 1 97.5 17 VAL B CA 1
ATOM 1428 C C . VAL B 1 17 ? -2.586 -19.125 -7.473 1 97.5 17 VAL B C 1
ATOM 1430 O O . VAL B 1 17 ? -1.499 -18.578 -7.234 1 97.5 17 VAL B O 1
ATOM 1433 N N . LEU B 1 18 ? -3.709 -18.516 -7.371 1 98.69 18 LEU B N 1
ATOM 1434 C CA . LEU B 1 18 ? -3.805 -17.156 -6.871 1 98.69 18 LEU B CA 1
ATOM 1435 C C . LEU B 1 18 ? -4.223 -17.141 -5.402 1 98.69 18 LEU B C 1
ATOM 1437 O O . LEU B 1 18 ? -5.148 -17.859 -5.012 1 98.69 18 LEU B O 1
ATOM 1441 N N . THR B 1 19 ? -3.553 -16.375 -4.625 1 98.75 19 THR B N 1
ATOM 1442 C CA . THR B 1 19 ? -3.955 -16.125 -3.242 1 98.75 19 THR B CA 1
ATOM 1443 C C . THR B 1 19 ? -3.979 -14.641 -2.936 1 98.75 19 THR B C 1
ATOM 1445 O O . THR B 1 19 ? -3.018 -13.922 -3.23 1 98.75 19 THR B O 1
ATOM 1448 N N . ILE B 1 20 ? -5.027 -14.172 -2.418 1 98.81 20 ILE B N 1
ATOM 1449 C CA . ILE B 1 20 ? -5.145 -12.789 -1.969 1 98.81 20 ILE B CA 1
ATOM 1450 C C . ILE B 1 20 ? -5.062 -12.734 -0.445 1 98.81 20 ILE B C 1
ATOM 1452 O O . ILE B 1 20 ? -5.84 -13.391 0.25 1 98.81 20 ILE B O 1
ATOM 1456 N N . ILE B 1 21 ? -4.152 -11.961 -0.014 1 98.31 21 ILE B N 1
ATOM 1457 C CA . ILE B 1 21 ? -3.834 -11.906 1.408 1 98.31 21 ILE B CA 1
ATOM 1458 C C . ILE B 1 21 ? -4.188 -10.531 1.967 1 98.31 21 ILE B C 1
ATOM 1460 O O . ILE B 1 21 ? -3.824 -9.508 1.383 1 98.31 21 ILE B O 1
ATOM 1464 N N . GLY B 1 22 ? -4.855 -10.492 3.107 1 96.38 22 GLY B N 1
ATOM 1465 C CA . GLY B 1 22 ? -5.262 -9.25 3.734 1 96.38 22 GLY B CA 1
ATOM 1466 C C . GLY B 1 22 ? -4.488 -8.938 5.004 1 96.38 22 GLY B C 1
ATOM 1467 O O . GLY B 1 22 ? -3.32 -9.305 5.129 1 96.38 22 GLY B O 1
ATOM 1468 N N . LYS B 1 23 ? -5.121 -8.141 5.836 1 92.94 23 LYS B N 1
ATOM 1469 C CA . LYS B 1 23 ? -4.535 -7.727 7.109 1 92.94 23 LYS B CA 1
ATOM 1470 C C . LYS B 1 23 ? -4.148 -8.938 7.957 1 92.94 23 LYS B C 1
ATOM 1472 O O . LYS B 1 23 ? -4.902 -9.906 8.047 1 92.94 23 LYS B O 1
ATOM 1477 N N . GLY B 1 24 ? -2.918 -8.852 8.547 1 92 24 GLY B N 1
ATOM 1478 C CA . GLY B 1 24 ? -2.459 -9.93 9.406 1 92 24 GLY B CA 1
ATOM 1479 C C . GLY B 1 24 ? -2.023 -11.164 8.633 1 92 24 GLY B C 1
ATOM 1480 O O . GLY B 1 24 ? -2.025 -12.273 9.172 1 92 24 GLY B O 1
ATOM 1481 N N . ASP B 1 25 ? -1.844 -11.023 7.301 1 95.94 25 ASP B N 1
ATOM 1482 C CA . ASP B 1 25 ? -1.404 -12.102 6.418 1 95.94 25 ASP B CA 1
ATOM 1483 C C . ASP B 1 25 ? -2.422 -13.242 6.395 1 95.94 25 ASP B C 1
ATOM 1485 O O . ASP B 1 25 ? -2.047 -14.414 6.359 1 95.94 25 ASP B O 1
ATOM 1489 N N . ILE B 1 26 ? -3.674 -12.852 6.469 1 96.19 26 ILE B N 1
ATOM 1490 C CA . ILE B 1 26 ? -4.773 -13.805 6.41 1 96.19 26 ILE B CA 1
ATOM 1491 C C . ILE B 1 26 ? -5.262 -13.945 4.973 1 96.19 26 ILE B C 1
ATOM 1493 O O . ILE B 1 26 ? -5.562 -12.945 4.312 1 96.19 26 ILE B O 1
ATOM 1497 N N . PRO B 1 27 ? -5.344 -15.156 4.43 1 97.69 27 PRO B N 1
ATOM 1498 C CA . PRO B 1 27 ? -5.863 -15.336 3.072 1 97.69 27 PRO B CA 1
ATOM 1499 C C . PRO B 1 27 ? -7.352 -15.016 2.961 1 97.69 27 PRO B C 1
ATOM 1501 O O . PRO B 1 27 ? -8.156 -15.531 3.738 1 97.69 27 PRO B O 1
ATOM 1504 N N . LEU B 1 28 ? -7.727 -14.188 2.016 1 98.19 28 LEU B N 1
ATOM 1505 C CA . LEU B 1 28 ? -9.117 -13.797 1.801 1 98.19 28 LEU B CA 1
ATOM 1506 C C . LEU B 1 28 ? -9.719 -14.555 0.626 1 98.19 28 LEU B C 1
ATOM 1508 O O . LEU B 1 28 ? -10.945 -14.664 0.517 1 98.19 28 LEU B O 1
ATOM 1512 N N . TYR B 1 29 ? -8.891 -15.008 -0.299 1 98.56 29 TYR B N 1
ATOM 1513 C CA . TYR B 1 29 ? -9.32 -15.664 -1.525 1 98.56 29 TYR B CA 1
ATOM 1514 C C . TYR B 1 29 ? -8.211 -16.547 -2.088 1 98.56 29 TYR B C 1
ATOM 1516 O O . TYR B 1 29 ? -7.043 -16.156 -2.09 1 98.56 29 TYR B O 1
ATOM 1524 N N . GLU B 1 30 ? -8.562 -17.703 -2.461 1 97.94 30 GLU B N 1
ATOM 1525 C CA . GLU B 1 30 ? -7.656 -18.625 -3.131 1 97.94 30 GLU B CA 1
ATOM 1526 C C . GLU B 1 30 ? -8.336 -19.297 -4.324 1 97.94 30 GLU B C 1
ATOM 1528 O O . GLU B 1 30 ? -9.492 -19.703 -4.238 1 97.94 30 GLU B O 1
ATOM 1533 N N . ALA B 1 31 ? -7.59 -19.406 -5.395 1 97 31 ALA B N 1
ATOM 1534 C CA . ALA B 1 31 ? -8.148 -20.016 -6.594 1 97 31 ALA B CA 1
ATOM 1535 C C . ALA B 1 31 ? -7.094 -20.844 -7.332 1 97 31 ALA B C 1
ATOM 1537 O O . ALA B 1 31 ? -5.961 -20.391 -7.512 1 97 31 ALA B O 1
ATOM 1538 N N . ASP B 1 32 ? -7.48 -22.031 -7.633 1 96.06 32 ASP B N 1
ATOM 1539 C CA . ASP B 1 32 ? -6.707 -22.828 -8.586 1 96.06 32 ASP B CA 1
ATOM 1540 C C . ASP B 1 32 ? -7.066 -22.469 -10.023 1 96.06 32 ASP B C 1
ATOM 1542 O O . ASP B 1 32 ? -8.164 -22.766 -10.484 1 96.06 32 ASP B O 1
ATOM 1546 N N . LEU B 1 33 ? -6.137 -21.906 -10.727 1 96.56 33 LEU B N 1
ATOM 1547 C CA . LEU B 1 33 ? -6.387 -21.391 -12.07 1 96.56 33 LEU B CA 1
ATOM 1548 C C . LEU B 1 33 ? -5.742 -22.281 -13.125 1 96.56 33 LEU B C 1
ATOM 1550 O O . LEU B 1 33 ? -5.598 -21.875 -14.281 1 96.56 33 LEU B O 1
ATOM 1554 N N . SER B 1 34 ? -5.324 -23.422 -12.719 1 92.38 34 SER B N 1
ATOM 1555 C CA . SER B 1 34 ? -4.695 -24.375 -13.633 1 92.38 34 SER B CA 1
ATOM 1556 C C . SER B 1 34 ? -5.719 -25 -14.57 1 92.38 34 SER B C 1
ATOM 1558 O O . SER B 1 34 ? -6.895 -25.125 -14.219 1 92.38 34 SER B O 1
ATOM 1560 N N . ILE B 1 35 ? -5.227 -25.109 -15.82 1 81.19 35 ILE B N 1
ATOM 1561 C CA . ILE B 1 35 ? -6.105 -25.797 -16.766 1 81.19 35 ILE B CA 1
ATOM 1562 C C . ILE B 1 35 ? -5.734 -27.281 -16.828 1 81.19 35 ILE B C 1
ATOM 1564 O O . ILE B 1 35 ? -4.559 -27.625 -16.953 1 81.19 35 ILE B O 1
ATOM 1568 N N . ASN B 1 36 ? -6.66 -28.281 -17.125 1 65.62 36 ASN B N 1
ATOM 1569 C CA . ASN B 1 36 ? -6.586 -29.703 -17.422 1 65.62 36 ASN B CA 1
ATOM 1570 C C . ASN B 1 36 ? -5.727 -30.453 -16.406 1 65.62 36 ASN B C 1
ATOM 1572 O O . ASN B 1 36 ? -5.418 -31.625 -16.594 1 65.62 36 ASN B O 1
ATOM 1576 N N . SER B 1 37 ? -5.004 -29.734 -15.5 1 56.97 37 SER B N 1
ATOM 1577 C CA . SER B 1 37 ? -3.904 -30.5 -14.914 1 56.97 37 SER B CA 1
ATOM 1578 C C . SER B 1 37 ? -4.223 -30.922 -13.484 1 56.97 37 SER B C 1
ATOM 1580 O O . SER B 1 37 ? -4.891 -30.203 -12.75 1 56.97 37 SER B O 1
ATOM 1582 N N . LYS B 1 38 ? -4.324 -32.25 -13.398 1 58 38 LYS B N 1
ATOM 1583 C CA . LYS B 1 38 ? -4.102 -32.75 -12.055 1 58 38 LYS B CA 1
ATOM 1584 C C . LYS B 1 38 ? -3.043 -31.953 -11.312 1 58 38 LYS B C 1
ATOM 1586 O O . LYS B 1 38 ? -1.921 -31.797 -11.797 1 58 38 LYS B O 1
ATOM 1591 N N . ARG B 1 39 ? -3.453 -31.047 -10.414 1 62.16 39 ARG B N 1
ATOM 1592 C CA . ARG B 1 39 ? -2.516 -30.297 -9.578 1 62.16 39 ARG B CA 1
ATOM 1593 C C . ARG B 1 39 ? -1.372 -31.203 -9.109 1 62.16 39 ARG B C 1
ATOM 1595 O O . ARG B 1 39 ? -1.604 -32.25 -8.508 1 62.16 39 ARG B O 1
ATOM 1602 N N . ASP B 1 40 ? -0.265 -30.969 -9.758 1 72.06 40 ASP B N 1
ATOM 1603 C CA . ASP B 1 40 ? 0.879 -31.734 -9.289 1 72.06 40 ASP B CA 1
ATOM 1604 C C . ASP B 1 40 ? 1.397 -31.188 -7.957 1 72.06 40 ASP B C 1
ATOM 1606 O O . ASP B 1 40 ? 2.207 -31.844 -7.289 1 72.06 40 ASP B O 1
ATOM 1610 N N . ILE B 1 41 ? 0.775 -30.031 -7.582 1 82.31 41 ILE B N 1
ATOM 1611 C CA . ILE B 1 41 ? 1.287 -29.453 -6.344 1 82.31 41 ILE B CA 1
ATOM 1612 C C . ILE B 1 41 ? 0.258 -29.625 -5.227 1 82.31 41 ILE B C 1
ATOM 1614 O O . ILE B 1 41 ? -0.93 -29.359 -5.426 1 82.31 41 ILE B O 1
ATOM 1618 N N . SER B 1 42 ? 0.688 -30.109 -4.141 1 89.62 42 SER B N 1
ATOM 1619 C CA . SER B 1 42 ? -0.199 -30.297 -2.996 1 89.62 42 SER B CA 1
ATOM 1620 C C . SER B 1 42 ? -0.6 -28.953 -2.391 1 89.62 42 SER B C 1
ATOM 1622 O O . SER B 1 42 ? 0.144 -27.969 -2.49 1 89.62 42 SER B O 1
ATOM 1624 N N . GLU B 1 43 ? -1.76 -29 -1.81 1 91 43 GLU B N 1
ATOM 1625 C CA . GLU B 1 43 ? -2.232 -27.797 -1.106 1 91 43 GLU B CA 1
ATOM 1626 C C . GLU B 1 43 ? -1.258 -27.391 -0.009 1 91 43 GLU B C 1
ATOM 1628 O O . GLU B 1 43 ? -1.01 -26.203 0.188 1 91 43 GLU B O 1
ATOM 1633 N N . HIS B 1 44 ? -0.728 -28.391 0.67 1 93.44 44 HIS B N 1
ATOM 1634 C CA . HIS B 1 44 ? 0.209 -28.125 1.756 1 93.44 44 HIS B CA 1
ATOM 1635 C C . HIS B 1 44 ? 1.457 -27.422 1.242 1 93.44 44 HIS B C 1
ATOM 1637 O O . HIS B 1 44 ? 1.926 -26.453 1.854 1 93.44 44 HIS B O 1
ATOM 1643 N N . LEU B 1 45 ? 1.974 -27.953 0.173 1 94.06 45 LEU B N 1
ATOM 1644 C CA . LEU B 1 45 ? 3.158 -27.328 -0.406 1 94.06 45 LEU B CA 1
ATOM 1645 C C . LEU B 1 45 ? 2.848 -25.906 -0.892 1 94.06 45 LEU B C 1
ATOM 1647 O O . LEU B 1 45 ? 3.641 -24.984 -0.683 1 94.06 45 LEU B O 1
ATOM 1651 N N . THR B 1 46 ? 1.691 -25.781 -1.58 1 94.75 46 THR B N 1
ATOM 1652 C CA . THR B 1 46 ? 1.262 -24.469 -2.035 1 94.75 46 THR B CA 1
ATOM 1653 C C . THR B 1 46 ? 1.231 -23.469 -0.874 1 94.75 46 THR B C 1
ATOM 1655 O O . THR B 1 46 ? 1.782 -22.375 -0.973 1 94.75 46 THR B O 1
ATOM 1658 N N . GLN B 1 47 ? 0.642 -23.812 0.196 1 94.44 47 GLN B N 1
ATOM 1659 C CA . GLN B 1 47 ? 0.531 -22.969 1.377 1 94.44 47 GLN B CA 1
ATOM 1660 C C . GLN B 1 47 ? 1.907 -22.625 1.938 1 94.44 47 GLN B C 1
ATOM 1662 O O . GLN B 1 47 ? 2.166 -21.469 2.303 1 94.44 47 GLN B O 1
ATOM 1667 N N . PHE B 1 48 ? 2.686 -23.672 1.973 1 96.69 48 PHE B N 1
ATOM 1668 C CA . PHE B 1 48 ? 4.043 -23.469 2.455 1 96.69 48 PHE B CA 1
ATOM 1669 C C . PHE B 1 48 ? 4.75 -22.391 1.635 1 96.69 48 PHE B C 1
ATOM 1671 O O . PHE B 1 48 ? 5.312 -21.453 2.191 1 96.69 48 PHE B O 1
ATOM 1678 N N . ILE B 1 49 ? 4.715 -22.531 0.342 1 97.56 49 ILE B N 1
ATOM 1679 C CA . ILE B 1 49 ? 5.406 -21.609 -0.555 1 97.56 49 ILE B CA 1
ATOM 1680 C C . ILE B 1 49 ? 4.828 -20.203 -0.395 1 97.56 49 ILE B C 1
ATOM 1682 O O . ILE B 1 49 ? 5.574 -19.219 -0.291 1 97.56 49 ILE B O 1
ATOM 1686 N N . ILE B 1 50 ? 3.527 -20.062 -0.306 1 97.94 50 ILE B N 1
ATOM 1687 C CA . ILE B 1 50 ? 2.852 -18.781 -0.175 1 97.94 50 ILE B CA 1
ATOM 1688 C C . ILE B 1 50 ? 3.27 -18.109 1.131 1 97.94 50 ILE B C 1
ATOM 1690 O O . ILE B 1 50 ? 3.617 -16.922 1.145 1 97.94 50 ILE B O 1
ATOM 1694 N N . HIS B 1 51 ? 3.283 -18.812 2.182 1 97.19 51 HIS B N 1
ATOM 1695 C CA . HIS B 1 51 ? 3.648 -18.266 3.482 1 97.19 51 HIS B CA 1
ATOM 1696 C C . HIS B 1 51 ? 5.094 -17.766 3.488 1 97.19 51 HIS B C 1
ATOM 1698 O O . HIS B 1 51 ? 5.387 -16.703 4.016 1 97.19 51 HIS B O 1
ATOM 1704 N N . GLN B 1 52 ? 5.961 -18.641 2.934 1 97.31 52 GLN B N 1
ATOM 1705 C CA . GLN B 1 52 ? 7.363 -18.25 2.84 1 97.31 52 GLN B CA 1
ATOM 1706 C C . GLN B 1 52 ? 7.523 -16.984 1.981 1 97.31 52 GLN B C 1
ATOM 1708 O O . GLN B 1 52 ? 8.32 -16.109 2.305 1 97.31 52 GLN B O 1
ATOM 1713 N N . SER B 1 53 ? 6.762 -16.906 0.911 1 98.19 53 SER B N 1
ATOM 1714 C CA . SER B 1 53 ? 6.867 -15.797 -0.031 1 98.19 53 SER B CA 1
ATOM 1715 C C . SER B 1 53 ? 6.402 -14.492 0.6 1 98.19 53 SER B C 1
ATOM 1717 O O . SER B 1 53 ? 6.855 -13.414 0.209 1 98.19 53 SER B O 1
ATOM 1719 N N . LEU B 1 54 ? 5.547 -14.586 1.633 1 97.56 54 LEU B N 1
ATOM 1720 C CA . LEU B 1 54 ? 5.121 -13.391 2.344 1 97.56 54 LEU B CA 1
ATOM 1721 C C . LEU B 1 54 ? 6.301 -12.727 3.051 1 97.56 54 LEU B C 1
ATOM 1723 O O . LEU B 1 54 ? 6.395 -11.5 3.092 1 97.56 54 LEU B O 1
ATOM 1727 N N . ASP B 1 55 ? 7.145 -13.562 3.561 1 96.31 55 ASP B N 1
ATOM 1728 C CA . ASP B 1 55 ? 8.344 -13.031 4.199 1 96.31 55 ASP B CA 1
ATOM 1729 C C . ASP B 1 55 ? 9.203 -12.266 3.195 1 96.31 55 ASP B C 1
ATOM 1731 O O . ASP B 1 55 ? 9.695 -11.172 3.496 1 96.31 55 ASP B O 1
ATOM 1735 N N . SER B 1 56 ? 9.359 -12.875 2.047 1 96.69 56 SER B N 1
ATOM 1736 C CA . SER B 1 56 ? 10.117 -12.242 0.98 1 96.69 56 SER B CA 1
ATOM 1737 C C . SER B 1 56 ? 9.453 -10.945 0.521 1 96.69 56 SER B C 1
ATOM 1739 O O . SER B 1 56 ? 10.125 -9.938 0.298 1 96.69 56 SER B O 1
ATOM 1741 N N . LEU B 1 57 ? 8.188 -10.977 0.386 1 96.81 57 LEU B N 1
ATOM 1742 C CA . LEU B 1 57 ? 7.406 -9.82 -0.04 1 96.81 57 LEU B CA 1
ATOM 1743 C C . LEU B 1 57 ? 7.598 -8.648 0.92 1 96.81 57 LEU B C 1
ATOM 1745 O O . LEU B 1 57 ? 7.816 -7.516 0.489 1 96.81 57 LEU B O 1
ATOM 1749 N N . ASP B 1 58 ? 7.551 -8.875 2.219 1 93.25 58 ASP B N 1
ATOM 1750 C CA . ASP B 1 58 ? 7.68 -7.844 3.242 1 93.25 58 ASP B CA 1
ATOM 1751 C C . ASP B 1 58 ? 9.039 -7.156 3.16 1 93.25 58 ASP B C 1
ATOM 1753 O O . ASP B 1 58 ? 9.172 -5.992 3.539 1 93.25 58 ASP B O 1
ATOM 1757 N N . GLU B 1 59 ? 10 -7.875 2.643 1 92.88 59 GLU B N 1
ATOM 1758 C CA . GLU B 1 59 ? 11.344 -7.316 2.521 1 92.88 59 GLU B CA 1
ATOM 1759 C C . GLU B 1 59 ? 11.477 -6.461 1.265 1 92.88 59 GLU B C 1
ATOM 1761 O O . GLU B 1 59 ? 12.195 -5.461 1.261 1 92.88 59 GLU B O 1
ATOM 1766 N N . ILE B 1 60 ? 10.695 -6.793 0.312 1 93.19 60 ILE B N 1
ATOM 1767 C CA . ILE B 1 60 ? 10.922 -6.195 -1.001 1 93.19 60 ILE B CA 1
ATOM 1768 C C . ILE B 1 60 ? 9.953 -5.035 -1.214 1 93.19 60 ILE B C 1
ATOM 1770 O O . ILE B 1 60 ? 10.25 -4.098 -1.957 1 93.19 60 ILE B O 1
ATOM 1774 N N . VAL B 1 61 ? 8.852 -5.016 -0.541 1 93.38 61 VAL B N 1
ATOM 1775 C CA . VAL B 1 61 ? 7.742 -4.125 -0.849 1 93.38 61 VAL B CA 1
ATOM 1776 C C . VAL B 1 61 ? 8.188 -2.67 -0.708 1 93.38 61 VAL B C 1
ATOM 1778 O O . VAL B 1 61 ? 7.793 -1.815 -1.507 1 93.38 61 VAL B O 1
ATOM 1781 N N . TRP B 1 62 ? 8.992 -2.354 0.2 1 90.44 62 TRP B N 1
ATOM 1782 C CA . TRP B 1 62 ? 9.359 -0.966 0.477 1 90.44 62 TRP B CA 1
ATOM 1783 C C . TRP B 1 62 ? 10.5 -0.51 -0.426 1 90.44 62 TRP B C 1
ATOM 1785 O O . TRP B 1 62 ? 10.883 0.661 -0.404 1 90.44 62 TRP B O 1
ATOM 1795 N N . LYS B 1 63 ? 11.008 -1.411 -1.237 1 91.12 63 LYS B N 1
ATOM 1796 C CA . LYS B 1 63 ? 12.117 -1.092 -2.135 1 91.12 63 LYS B CA 1
ATOM 1797 C C . LYS B 1 63 ? 11.609 -0.715 -3.523 1 91.12 63 LYS B C 1
ATOM 1799 O O . LYS B 1 63 ? 12.383 -0.289 -4.383 1 91.12 63 LYS B O 1
ATOM 1804 N N . ASN B 1 64 ? 10.328 -0.912 -3.709 1 89.44 64 ASN B N 1
ATOM 1805 C CA . ASN B 1 64 ? 9.734 -0.695 -5.023 1 89.44 64 ASN B CA 1
ATOM 1806 C C . ASN B 1 64 ? 8.648 0.373 -4.973 1 89.44 64 ASN B C 1
ATOM 1808 O O . ASN B 1 64 ? 8.008 0.569 -3.938 1 89.44 64 ASN B O 1
ATOM 1812 N N . SER B 1 65 ? 8.539 1.04 -6.094 1 90.25 65 SER B N 1
ATOM 1813 C CA . SER B 1 65 ? 7.484 2.045 -6.191 1 90.25 65 SER B CA 1
ATOM 1814 C C . SER B 1 65 ? 6.262 1.495 -6.922 1 90.25 65 SER B C 1
ATOM 1816 O O . SER B 1 65 ? 5.18 2.082 -6.859 1 90.25 65 SER B O 1
ATOM 1818 N N . SER B 1 66 ? 6.438 0.365 -7.551 1 93.94 66 SER B N 1
ATOM 1819 C CA . SER B 1 66 ? 5.355 -0.22 -8.336 1 93.94 66 SER B CA 1
ATOM 1820 C C . SER B 1 66 ? 4.531 -1.194 -7.496 1 93.94 66 SER B C 1
ATOM 1822 O O . SER B 1 66 ? 5.047 -1.798 -6.555 1 93.94 66 SER B O 1
ATOM 1824 N N . MET B 1 67 ? 3.297 -1.325 -7.945 1 96.19 67 MET B N 1
ATOM 1825 C CA . MET B 1 67 ? 2.441 -2.312 -7.293 1 96.19 67 MET B CA 1
ATOM 1826 C C . MET B 1 67 ? 2.828 -3.727 -7.711 1 96.19 67 MET B C 1
ATOM 1828 O O . MET B 1 67 ? 2.67 -4.672 -6.938 1 96.19 67 MET B O 1
ATOM 1832 N N . PHE B 1 68 ? 3.207 -3.857 -8.984 1 98.25 68 PHE B N 1
ATOM 1833 C CA . PHE B 1 68 ? 3.645 -5.152 -9.484 1 98.25 68 PHE B CA 1
ATOM 1834 C C . PHE B 1 68 ? 5.109 -5.398 -9.156 1 98.25 68 PHE B C 1
ATOM 1836 O O . PHE B 1 68 ? 5.984 -4.625 -9.562 1 98.25 68 PHE B O 1
ATOM 1843 N N . LEU B 1 69 ? 5.418 -6.492 -8.453 1 97.56 69 LEU B N 1
ATOM 1844 C CA . LEU B 1 69 ? 6.754 -6.695 -7.898 1 97.56 69 LEU B CA 1
ATOM 1845 C C . LEU B 1 69 ? 7.477 -7.824 -8.625 1 97.56 69 LEU B C 1
ATOM 1847 O O . LEU B 1 69 ? 8.555 -8.25 -8.203 1 97.56 69 LEU B O 1
ATOM 1851 N N . LYS B 1 70 ? 6.855 -8.289 -9.719 1 97.06 70 LYS B N 1
ATOM 1852 C CA . LYS B 1 70 ? 7.43 -9.375 -10.508 1 97.06 70 LYS B CA 1
ATOM 1853 C C . LYS B 1 70 ? 7.688 -10.609 -9.648 1 97.06 70 LYS B C 1
ATOM 1855 O O . LYS B 1 70 ? 6.855 -10.977 -8.82 1 97.06 70 LYS B O 1
ATOM 1860 N N . ASN B 1 71 ? 8.711 -11.414 -9.961 1 97.5 71 ASN B N 1
ATOM 1861 C CA . ASN B 1 71 ? 9.031 -12.625 -9.203 1 97.5 71 ASN B CA 1
ATOM 1862 C C . ASN B 1 71 ? 9.688 -12.297 -7.871 1 97.5 71 ASN B C 1
ATOM 1864 O O . ASN B 1 71 ? 10.758 -11.672 -7.836 1 97.5 71 ASN B O 1
ATOM 1868 N N . 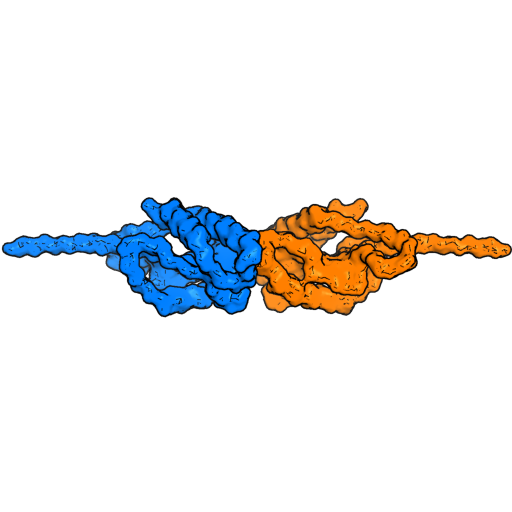ILE B 1 72 ? 9.125 -12.742 -6.738 1 97.69 72 ILE B N 1
ATOM 1869 C CA . ILE B 1 72 ? 9.625 -12.336 -5.43 1 97.69 72 ILE B CA 1
ATOM 1870 C C . ILE B 1 72 ? 10.242 -13.539 -4.715 1 97.69 72 ILE B C 1
ATOM 1872 O O . ILE B 1 72 ? 10.945 -13.383 -3.715 1 97.69 72 ILE B O 1
ATOM 1876 N N . ASP B 1 73 ? 9.93 -14.727 -5.195 1 97.44 73 ASP B N 1
ATOM 1877 C CA . ASP B 1 73 ? 10.391 -15.945 -4.535 1 97.44 73 ASP B CA 1
ATOM 1878 C C . ASP B 1 73 ? 10.359 -17.125 -5.492 1 97.44 73 ASP B C 1
ATOM 1880 O O . ASP B 1 73 ? 9.641 -17.109 -6.488 1 97.44 73 ASP B O 1
ATOM 1884 N N . SER B 1 74 ? 11.188 -18.094 -5.223 1 96 74 SER B N 1
ATOM 1885 C CA . SER B 1 74 ? 11.227 -19.344 -5.965 1 96 74 SER B CA 1
ATOM 1886 C C . SER B 1 74 ? 11.531 -20.516 -5.043 1 96 74 SER B C 1
ATOM 1888 O O . SER B 1 74 ? 12.367 -20.406 -4.145 1 96 74 SER B O 1
ATOM 1890 N N . PHE B 1 75 ? 10.805 -21.578 -5.281 1 93.44 75 PHE B N 1
ATOM 1891 C CA . PHE B 1 75 ? 10.984 -22.797 -4.48 1 93.44 75 PHE B CA 1
ATOM 1892 C C . PHE B 1 75 ? 10.719 -24.031 -5.316 1 93.44 75 PHE B C 1
ATOM 1894 O O . PHE B 1 75 ? 9.609 -24.219 -5.836 1 93.44 75 PHE B O 1
ATOM 1901 N N . ASN B 1 76 ? 11.688 -24.984 -5.418 1 90.19 76 ASN B N 1
ATOM 1902 C CA . ASN B 1 76 ? 11.531 -26.281 -6.059 1 90.19 76 ASN B CA 1
ATOM 1903 C C . ASN B 1 76 ? 10.828 -26.156 -7.41 1 90.19 76 ASN B C 1
ATOM 1905 O O . ASN B 1 76 ? 9.836 -26.859 -7.664 1 90.19 76 ASN B O 1
ATOM 1909 N N . ASN B 1 77 ? 11.156 -25.328 -8.344 1 90.75 77 ASN B N 1
ATOM 1910 C CA . ASN B 1 77 ? 10.688 -25.109 -9.711 1 90.75 77 ASN B CA 1
ATOM 1911 C C . ASN B 1 77 ? 9.391 -24.297 -9.734 1 90.75 77 ASN B C 1
ATOM 1913 O O . ASN B 1 77 ? 8.672 -24.297 -10.734 1 90.75 77 ASN B O 1
ATOM 1917 N N . TYR B 1 78 ? 9.023 -23.75 -8.594 1 94.5 78 TYR B N 1
ATOM 1918 C CA . TYR B 1 78 ? 7.887 -22.844 -8.531 1 94.5 78 TYR B CA 1
ATOM 1919 C C . TYR B 1 78 ? 8.352 -21.406 -8.289 1 94.5 78 TYR B C 1
ATOM 1921 O O . TYR B 1 78 ? 9.352 -21.188 -7.602 1 94.5 78 TYR B O 1
ATOM 1929 N N . SER B 1 79 ? 7.625 -20.562 -8.898 1 96.88 79 SER B N 1
ATOM 1930 C CA . SER B 1 79 ? 7.859 -19.125 -8.695 1 96.88 79 SER B CA 1
ATOM 1931 C C . SER B 1 79 ? 6.621 -18.438 -8.133 1 96.88 79 SER B C 1
ATOM 1933 O O . SER B 1 79 ? 5.5 -18.938 -8.297 1 96.88 79 SER B O 1
ATOM 1935 N N . VAL B 1 80 ? 6.855 -17.359 -7.453 1 98.38 80 VAL B N 1
ATOM 1936 C CA . VAL B 1 80 ? 5.758 -16.562 -6.918 1 98.38 80 VAL B CA 1
ATOM 1937 C C . VAL B 1 80 ? 5.91 -15.117 -7.371 1 98.38 80 VAL B C 1
ATOM 1939 O O . VAL B 1 80 ? 6.941 -14.484 -7.121 1 98.38 80 VAL B O 1
ATOM 1942 N N . SER B 1 81 ? 4.969 -14.602 -8.078 1 98.5 81 SER B N 1
ATOM 1943 C CA . SER B 1 81 ? 4.852 -13.172 -8.375 1 98.5 81 SER B CA 1
ATOM 1944 C C . SER B 1 81 ? 3.893 -12.484 -7.41 1 98.5 81 SER B C 1
ATOM 1946 O O . SER B 1 81 ? 2.986 -13.117 -6.867 1 98.5 81 SER B O 1
ATOM 1948 N N . ALA B 1 82 ? 4.121 -11.18 -7.25 1 98.75 82 ALA B N 1
ATOM 1949 C CA . ALA B 1 82 ? 3.299 -10.492 -6.262 1 98.75 82 ALA B CA 1
ATOM 1950 C C . ALA B 1 82 ? 2.836 -9.133 -6.781 1 98.75 82 ALA B C 1
ATOM 1952 O O . ALA B 1 82 ? 3.48 -8.539 -7.652 1 98.75 82 ALA B O 1
ATOM 1953 N N . TYR B 1 83 ? 1.763 -8.648 -6.289 1 98.44 83 TYR B N 1
ATOM 1954 C CA . TYR B 1 83 ? 1.104 -7.371 -6.543 1 98.44 83 TYR B CA 1
ATOM 1955 C C . TYR B 1 83 ? 0.512 -6.801 -5.262 1 98.44 83 TYR B C 1
ATOM 1957 O O . TYR B 1 83 ? -0.269 -7.469 -4.578 1 98.44 83 TYR B O 1
ATOM 1965 N N . CYS B 1 84 ? 0.918 -5.609 -4.926 1 97.12 84 CYS B N 1
ATOM 1966 C CA . CYS B 1 84 ? 0.43 -4.977 -3.703 1 97.12 84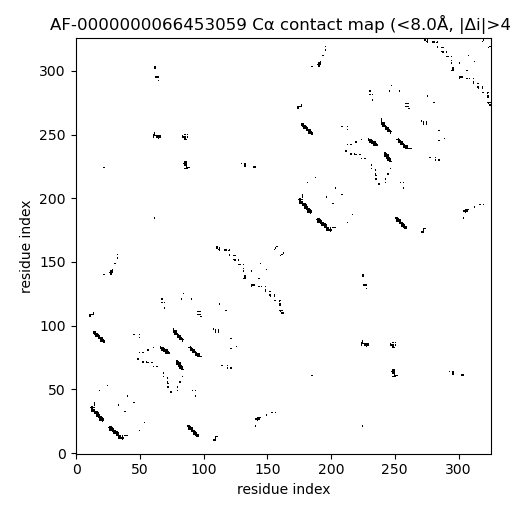 CYS B CA 1
ATOM 1967 C C . CYS B 1 84 ? -0.456 -3.779 -4.027 1 97.12 84 CYS B C 1
ATOM 1969 O O . CYS B 1 84 ? -0.066 -2.904 -4.801 1 97.12 84 CYS B O 1
ATOM 1971 N N . THR B 1 85 ? -1.576 -3.703 -3.373 1 96.25 85 THR B N 1
ATOM 1972 C CA . THR B 1 85 ? -2.521 -2.621 -3.627 1 96.25 85 THR B CA 1
ATOM 1973 C C . THR B 1 85 ? -2.287 -1.461 -2.662 1 96.25 85 THR B C 1
ATOM 1975 O O . THR B 1 85 ? -1.601 -1.618 -1.649 1 96.25 85 THR B O 1
ATOM 1978 N N . PRO B 1 86 ? -2.893 -0.311 -2.971 1 92 86 PRO B N 1
ATOM 1979 C CA . PRO B 1 86 ? -2.811 0.811 -2.033 1 92 86 PRO B CA 1
ATOM 1980 C C . PRO B 1 86 ? -3.404 0.48 -0.666 1 92 86 PRO B C 1
ATOM 1982 O O . PRO B 1 86 ? -2.965 1.023 0.351 1 92 86 PRO B O 1
ATOM 1985 N N . GLY B 1 87 ? -4.336 -0.432 -0.657 1 92.62 87 GLY B N 1
ATOM 1986 C CA . GLY B 1 87 ? -4.965 -0.859 0.582 1 92.62 87 GLY B CA 1
ATOM 1987 C C . GLY B 1 87 ? -4.191 -1.949 1.3 1 92.62 87 GLY B C 1
ATOM 1988 O O . GLY B 1 87 ? -4.727 -2.611 2.191 1 92.62 87 GLY B O 1
ATOM 1989 N N . HIS B 1 88 ? -3.025 -2.221 0.849 1 92.25 88 HIS B N 1
ATOM 1990 C CA . HIS B 1 88 ? -2.064 -3.137 1.453 1 92.25 88 HIS B CA 1
ATOM 1991 C C . HIS B 1 88 ? -2.52 -4.586 1.311 1 92.25 88 HIS B C 1
ATOM 1993 O O . HIS B 1 88 ? -2.162 -5.434 2.129 1 92.25 88 HIS B O 1
ATOM 1999 N N . MET B 1 89 ? -3.332 -4.789 0.354 1 96.31 89 MET B N 1
ATOM 2000 C CA . MET B 1 89 ? -3.635 -6.168 -0.018 1 96.31 89 MET B CA 1
ATOM 2001 C C . MET B 1 89 ? -2.51 -6.766 -0.856 1 96.31 89 MET B C 1
ATOM 2003 O O . MET B 1 89 ? -1.939 -6.086 -1.711 1 96.31 89 MET B O 1
ATOM 2007 N N . LYS B 1 90 ? -2.262 -8.016 -0.609 1 97.75 90 LYS B N 1
ATOM 2008 C CA . LYS B 1 90 ? -1.197 -8.719 -1.317 1 97.75 90 LYS B CA 1
ATOM 2009 C C . LYS B 1 90 ? -1.767 -9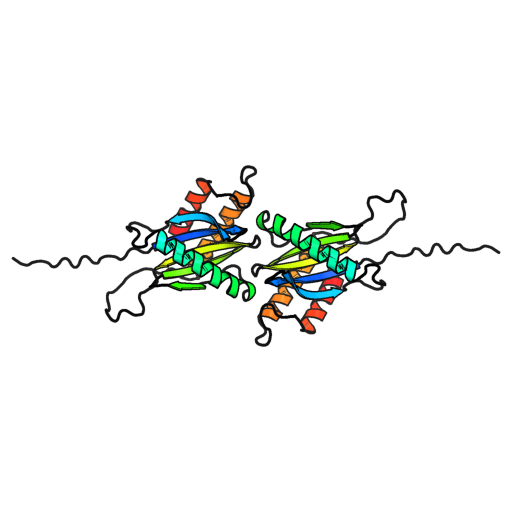.82 -2.209 1 97.75 90 LYS B C 1
ATOM 2011 O O . LYS B 1 90 ? -2.451 -10.719 -1.728 1 97.75 90 LYS B O 1
ATOM 2016 N N . PHE B 1 91 ? -1.557 -9.68 -3.537 1 98.75 91 PHE B N 1
ATOM 2017 C CA . PHE B 1 91 ? -1.891 -10.727 -4.496 1 98.75 91 PHE B CA 1
ATOM 2018 C C . PHE B 1 91 ? -0.663 -11.562 -4.836 1 98.75 91 PHE B C 1
ATOM 2020 O O . PHE B 1 91 ? 0.356 -11.023 -5.277 1 98.75 91 PHE B O 1
ATOM 2027 N N . LEU B 1 92 ? -0.73 -12.844 -4.598 1 98.88 92 LEU B N 1
ATOM 2028 C CA . LEU B 1 92 ? 0.369 -13.75 -4.914 1 98.88 92 LEU B CA 1
ATOM 2029 C C . LEU B 1 92 ? -0.052 -14.773 -5.969 1 98.88 92 LEU B C 1
ATOM 2031 O O . LEU B 1 92 ? -1.12 -15.375 -5.859 1 98.88 92 LEU B O 1
ATOM 2035 N N . LEU B 1 93 ? 0.751 -14.93 -6.977 1 98.75 93 LEU B N 1
ATOM 2036 C CA . LEU B 1 93 ? 0.536 -15.93 -8.008 1 98.75 93 LEU B CA 1
ATOM 2037 C C . LEU B 1 93 ? 1.666 -16.953 -8.016 1 98.75 93 LEU B C 1
ATOM 2039 O O . LEU B 1 93 ? 2.816 -16.625 -8.305 1 98.75 93 LEU B O 1
ATOM 2043 N N . LEU B 1 94 ? 1.344 -18.141 -7.668 1 98 94 LEU B N 1
ATOM 2044 C CA . LEU B 1 94 ? 2.277 -19.266 -7.715 1 98 94 LEU B CA 1
ATOM 2045 C C . LEU B 1 94 ? 2.174 -20 -9.039 1 98 94 LEU B C 1
ATOM 2047 O O . LEU B 1 94 ? 1.071 -20.297 -9.516 1 98 94 LEU B O 1
ATOM 2051 N N . TYR B 1 95 ? 3.258 -20.266 -9.68 1 96.06 95 TYR B N 1
ATOM 2052 C CA . TYR B 1 95 ? 3.246 -20.984 -10.953 1 96.06 95 TYR B CA 1
ATOM 2053 C C . TYR B 1 95 ? 4.531 -21.781 -11.141 1 96.06 95 TYR B C 1
ATOM 2055 O O . TYR B 1 95 ? 5.535 -21.516 -10.469 1 96.06 95 TYR B O 1
ATOM 2063 N N . LYS B 1 96 ? 4.488 -22.75 -12.008 1 91.94 96 LYS B N 1
ATOM 2064 C CA . LYS B 1 96 ? 5.656 -23.578 -12.297 1 91.94 96 LYS B CA 1
ATOM 2065 C C . LYS B 1 96 ? 6.656 -22.844 -13.18 1 91.94 96 LYS B C 1
ATOM 2067 O O . LYS B 1 96 ? 6.266 -22.156 -14.125 1 91.94 96 LYS B O 1
ATOM 2072 N N . ASN B 1 97 ? 7.832 -22.906 -12.734 1 87.06 97 ASN B N 1
ATOM 2073 C CA . ASN B 1 97 ? 8.93 -22.344 -13.523 1 87.06 97 ASN B CA 1
ATOM 2074 C C . ASN B 1 97 ? 9.633 -23.422 -14.344 1 87.06 97 ASN B C 1
ATOM 2076 O O . ASN B 1 97 ? 9.484 -24.625 -14.062 1 87.06 97 ASN B O 1
ATOM 2080 N N . ARG B 1 98 ? 10.32 -23 -15.461 1 73.81 98 ARG B N 1
ATOM 2081 C CA . ARG B 1 98 ? 11.047 -23.953 -16.297 1 73.81 98 ARG B CA 1
ATOM 2082 C C . ARG B 1 98 ? 12.195 -24.594 -15.508 1 73.81 98 ARG B C 1
ATOM 2084 O O . ARG B 1 98 ? 12.836 -23.922 -14.688 1 73.81 98 ARG B O 1
ATOM 2091 N N . ASN B 1 99 ? 12.195 -25.797 -15.375 1 59.09 99 ASN B N 1
ATOM 2092 C CA . ASN B 1 99 ? 13.234 -26.531 -14.688 1 59.09 99 ASN B CA 1
ATOM 2093 C C . ASN B 1 99 ? 14.625 -26.141 -15.172 1 59.09 99 ASN B C 1
ATOM 2095 O O . ASN B 1 99 ? 14.922 -26.219 -16.359 1 59.09 99 ASN B O 1
ATOM 2099 N N . GLU B 1 100 ? 15.234 -25.062 -14.633 1 52.59 100 GLU B N 1
ATOM 2100 C CA . GLU B 1 100 ? 16.609 -24.797 -15.062 1 52.59 100 GLU B CA 1
ATOM 2101 C C . GLU B 1 100 ? 17.469 -26.047 -14.961 1 52.59 100 GLU B C 1
ATOM 2103 O O . GLU B 1 100 ? 18.453 -26.188 -15.695 1 52.59 100 GLU B O 1
ATOM 2108 N N . GLY B 1 101 ? 17.516 -26.641 -13.75 1 50.31 101 GLY B N 1
ATOM 2109 C CA . GLY B 1 101 ? 18.609 -27.547 -13.422 1 50.31 101 GLY B CA 1
ATOM 2110 C C . GLY B 1 101 ? 18.594 -28.828 -14.242 1 50.31 101 GLY B C 1
ATOM 2111 O O . GLY B 1 101 ? 19.5 -29.656 -14.117 1 50.31 101 GLY B O 1
ATOM 2112 N N . GLY B 1 102 ? 17.406 -29.359 -14.547 1 46.84 102 GLY B N 1
ATOM 2113 C CA . GLY B 1 102 ? 17.641 -30.734 -14.953 1 46.84 102 GLY B CA 1
ATOM 2114 C C . GLY B 1 102 ? 18.312 -30.844 -16.297 1 46.84 102 GLY B C 1
ATOM 2115 O O . GLY B 1 102 ? 17.984 -30.125 -17.234 1 46.84 102 GLY B O 1
ATOM 2116 N N . THR B 1 103 ? 19.609 -31.172 -16.25 1 43.53 103 THR B N 1
ATOM 2117 C CA . THR B 1 103 ? 20.359 -31.625 -17.406 1 43.53 103 THR B CA 1
ATOM 2118 C C . THR B 1 103 ? 19.438 -32.312 -18.422 1 43.53 103 THR B C 1
ATOM 2120 O O . THR B 1 103 ? 19.875 -32.656 -19.516 1 43.53 103 THR B O 1
ATOM 2123 N N . ASN B 1 104 ? 18.469 -33.031 -17.875 1 46.84 104 ASN B N 1
ATOM 2124 C CA . ASN B 1 104 ? 17.703 -33.812 -18.844 1 46.84 104 ASN B CA 1
ATOM 2125 C C . ASN B 1 104 ? 16.812 -32.906 -19.688 1 46.84 104 ASN B C 1
ATOM 2127 O O . ASN B 1 104 ? 16.078 -32.062 -19.156 1 46.84 104 ASN B O 1
ATOM 2131 N N . LEU B 1 105 ? 17.234 -32.469 -20.875 1 45.66 105 LEU B N 1
ATOM 2132 C CA . LEU B 1 105 ? 16.562 -31.875 -22.016 1 45.66 105 LEU B CA 1
ATOM 2133 C C . LEU B 1 105 ? 15.094 -32.281 -22.062 1 45.66 105 LEU B C 1
ATOM 2135 O O . LEU B 1 105 ? 14.555 -32.562 -23.125 1 45.66 105 LEU B O 1
ATOM 2139 N N . THR B 1 106 ? 14.578 -32.844 -20.969 1 47.25 106 THR B N 1
ATOM 2140 C CA . THR B 1 106 ? 13.172 -33.062 -21.266 1 47.25 106 THR B CA 1
ATOM 2141 C C . THR B 1 106 ? 12.477 -31.75 -21.641 1 47.25 106 THR B C 1
ATOM 2143 O O . THR B 1 106 ? 12.742 -30.703 -21.031 1 47.25 106 THR B O 1
ATOM 2146 N N . ASN B 1 107 ? 12.227 -31.484 -22.906 1 48.12 107 ASN B N 1
ATOM 2147 C CA . ASN B 1 107 ? 11.445 -30.453 -23.578 1 48.12 107 ASN B CA 1
ATOM 2148 C C . ASN B 1 107 ? 10.266 -30 -22.734 1 48.12 107 ASN B C 1
ATOM 2150 O O . ASN B 1 107 ? 9.164 -30.531 -22.844 1 48.12 107 ASN B O 1
ATOM 2154 N N . THR B 1 108 ? 10.539 -29.703 -21.422 1 56.75 108 THR B N 1
ATOM 2155 C CA . THR B 1 108 ? 9.352 -29.312 -20.672 1 56.75 108 THR B CA 1
ATOM 2156 C C . THR B 1 108 ? 8.719 -28.062 -21.266 1 56.75 108 THR B C 1
ATOM 2158 O O . THR B 1 108 ? 9.352 -27 -21.312 1 56.75 108 THR B O 1
ATOM 2161 N N . ASN B 1 109 ? 7.898 -28.156 -22.281 1 68.44 109 ASN B N 1
ATOM 2162 C CA . ASN B 1 109 ? 7.102 -27.219 -23.062 1 68.44 109 ASN B CA 1
ATOM 2163 C C . ASN B 1 109 ? 6.094 -26.484 -22.188 1 68.44 109 ASN B C 1
ATOM 2165 O O . ASN B 1 109 ? 4.934 -26.312 -22.562 1 68.44 109 ASN B O 1
ATOM 2169 N N . ILE B 1 110 ? 6.539 -26.125 -20.828 1 78.25 110 ILE B N 1
ATOM 2170 C CA . ILE B 1 110 ? 5.555 -25.422 -20.031 1 78.25 110 ILE B CA 1
ATOM 2171 C C . ILE B 1 110 ? 5.543 -23.938 -20.406 1 78.25 110 ILE B C 1
ATOM 2173 O O . ILE B 1 110 ? 6.598 -23.312 -20.531 1 78.25 110 ILE B O 1
ATOM 2177 N N . TYR B 1 111 ? 4.461 -23.531 -20.734 1 86.19 111 TYR B N 1
ATOM 2178 C CA . TYR B 1 111 ? 4.301 -22.109 -21.062 1 86.19 111 TYR B CA 1
ATOM 2179 C C . TYR B 1 111 ? 4.43 -21.25 -19.797 1 86.19 111 TYR B C 1
ATOM 2181 O O . TYR B 1 111 ? 3.795 -21.531 -18.781 1 86.19 111 TYR B O 1
ATOM 2189 N N . ILE B 1 112 ? 5.27 -20.281 -19.844 1 89.25 112 ILE B N 1
ATOM 2190 C CA . ILE B 1 112 ? 5.391 -19.297 -18.781 1 89.25 112 ILE B CA 1
ATOM 2191 C C . ILE B 1 112 ? 4.945 -17.922 -19.281 1 89.25 112 ILE B C 1
ATOM 2193 O O . ILE B 1 112 ? 5.543 -17.391 -20.219 1 89.25 112 ILE B O 1
ATOM 2197 N N . PRO B 1 113 ? 4.008 -17.422 -18.672 1 94 113 PRO B N 1
ATOM 2198 C CA . PRO B 1 113 ? 3.561 -16.109 -19.125 1 94 113 PRO B CA 1
ATOM 2199 C C . PRO B 1 113 ? 4.621 -15.023 -18.938 1 94 113 PRO B C 1
ATOM 2201 O O . PRO B 1 113 ? 5.422 -15.109 -18 1 94 113 PRO B O 1
ATOM 2204 N N . SER B 1 114 ? 4.59 -14.047 -19.781 1 96.19 114 SER B N 1
ATOM 2205 C CA . SER B 1 114 ? 5.492 -12.906 -19.641 1 96.19 114 SER B CA 1
ATOM 2206 C C . SER B 1 114 ? 5.113 -12.055 -18.438 1 96.19 114 SER B C 1
ATOM 2208 O O . SER B 1 114 ? 3.975 -12.109 -17.969 1 96.19 114 SER B O 1
ATOM 2210 N N . ASP B 1 115 ? 6.031 -11.266 -18.016 1 97.5 115 ASP B N 1
ATOM 2211 C CA . ASP B 1 115 ? 5.773 -10.336 -16.922 1 97.5 115 ASP B CA 1
ATOM 2212 C C . ASP B 1 115 ? 4.605 -9.406 -17.25 1 97.5 115 ASP B C 1
ATOM 2214 O O . ASP B 1 115 ? 3.795 -9.086 -16.375 1 97.5 115 ASP B O 1
ATOM 2218 N N . ASP B 1 116 ? 4.516 -8.984 -18.484 1 98 116 ASP B N 1
ATOM 2219 C CA . ASP B 1 116 ? 3.438 -8.094 -18.891 1 98 116 ASP B CA 1
ATOM 2220 C C . ASP B 1 116 ? 2.076 -8.766 -18.734 1 98 116 ASP B C 1
ATOM 2222 O O . ASP B 1 116 ? 1.104 -8.133 -18.312 1 98 116 ASP B O 1
ATOM 2226 N N . HIS B 1 117 ? 2.035 -9.977 -19.078 1 98.12 117 HIS B N 1
ATOM 2227 C CA . HIS B 1 117 ? 0.788 -10.727 -18.969 1 98.12 117 HIS B CA 1
ATOM 2228 C C . HIS B 1 117 ? 0.408 -10.938 -17.5 1 98.12 117 HIS B C 1
ATOM 2230 O O . HIS B 1 117 ? -0.757 -10.773 -17.141 1 98.12 117 HIS B O 1
ATOM 2236 N N . ILE B 1 118 ? 1.354 -11.25 -16.688 1 98.69 118 ILE B N 1
ATOM 2237 C CA . ILE B 1 118 ? 1.088 -11.453 -15.266 1 98.69 118 ILE B CA 1
ATOM 2238 C C . ILE B 1 118 ? 0.634 -10.141 -14.633 1 98.69 118 ILE B C 1
ATOM 2240 O O . ILE B 1 118 ? -0.315 -10.117 -13.844 1 98.69 118 ILE B O 1
ATOM 2244 N N . LYS B 1 119 ? 1.327 -9.117 -15.047 1 98.69 119 LYS B N 1
ATOM 2245 C CA . LYS B 1 119 ? 0.938 -7.797 -14.562 1 98.69 119 LYS B CA 1
ATOM 2246 C C . LYS B 1 119 ? -0.504 -7.473 -14.953 1 98.69 119 LYS B C 1
ATOM 2248 O O . LYS B 1 119 ? -1.293 -7.035 -14.109 1 98.69 119 LYS B O 1
ATOM 2253 N N . SER B 1 120 ? -0.836 -7.668 -16.188 1 98.75 120 SER B N 1
ATOM 2254 C CA . SER B 1 120 ? -2.191 -7.402 -16.656 1 98.75 120 SER B CA 1
ATOM 2255 C C . SER B 1 120 ? -3.215 -8.242 -15.906 1 98.75 120 SER B C 1
ATOM 2257 O O . SER B 1 120 ? -4.309 -7.77 -15.594 1 98.75 120 SER B O 1
ATOM 2259 N N . PHE B 1 121 ? -2.836 -9.477 -15.664 1 98.81 121 PHE B N 1
ATOM 2260 C CA . PHE B 1 121 ? -3.691 -10.344 -14.859 1 98.81 121 PHE B CA 1
ATOM 2261 C C . PHE B 1 121 ? -3.957 -9.734 -13.492 1 98.81 121 PHE B C 1
ATOM 2263 O O . PHE B 1 121 ? -5.113 -9.578 -13.086 1 98.81 121 PHE B O 1
ATOM 2270 N N . PHE B 1 122 ? -2.914 -9.344 -12.789 1 98.88 122 PHE B N 1
ATOM 2271 C CA . PHE B 1 122 ? -3.041 -8.75 -11.461 1 98.88 122 PHE B CA 1
ATOM 2272 C C . PHE B 1 122 ? -3.889 -7.484 -11.516 1 98.88 122 PHE B C 1
ATOM 2274 O O . PHE B 1 122 ? -4.715 -7.25 -10.633 1 98.88 122 PHE B O 1
ATOM 2281 N N . GLU B 1 123 ? -3.645 -6.688 -12.523 1 98.69 123 GLU B N 1
ATOM 2282 C CA . GLU B 1 123 ? -4.398 -5.445 -12.656 1 98.69 123 GLU B CA 1
ATOM 2283 C C . GLU B 1 123 ? -5.887 -5.715 -12.836 1 98.69 123 GLU B C 1
ATOM 2285 O O . GLU B 1 123 ? -6.727 -5.02 -12.266 1 98.69 123 GLU B O 1
ATOM 2290 N N . THR B 1 124 ? -6.188 -6.699 -13.602 1 98.81 124 THR B N 1
ATOM 2291 C CA . THR B 1 124 ? -7.578 -7.078 -13.797 1 98.81 124 THR B CA 1
ATOM 2292 C C . THR B 1 124 ? -8.188 -7.602 -12.5 1 98.81 124 THR B C 1
ATOM 2294 O O . THR B 1 124 ? -9.32 -7.246 -12.156 1 98.81 124 THR B O 1
ATOM 2297 N N . VAL B 1 125 ? -7.48 -8.422 -11.797 1 98.81 125 VAL B N 1
ATOM 2298 C CA . VAL B 1 125 ? -7.941 -8.938 -10.516 1 98.81 125 VAL B CA 1
ATOM 2299 C C . VAL B 1 125 ? -8.164 -7.785 -9.539 1 98.81 125 VAL B C 1
ATOM 2301 O O . VAL B 1 125 ? -9.18 -7.75 -8.828 1 98.81 125 VAL B O 1
ATOM 2304 N N . HIS B 1 126 ? -7.238 -6.906 -9.57 1 98.5 126 HIS B N 1
ATOM 2305 C CA . HIS B 1 126 ? -7.336 -5.738 -8.695 1 98.5 126 HIS B CA 1
ATOM 2306 C C . HIS B 1 126 ? -8.602 -4.934 -9 1 98.5 126 HIS B C 1
ATOM 2308 O O . HIS B 1 126 ? -9.312 -4.531 -8.078 1 98.5 126 HIS B O 1
ATOM 2314 N N . GLU B 1 127 ? -8.859 -4.723 -10.219 1 98.38 127 GLU B N 1
ATOM 2315 C CA . GLU B 1 127 ? -10.062 -4.004 -10.625 1 98.38 127 GLU B CA 1
ATOM 2316 C C . GLU B 1 127 ? -11.32 -4.695 -10.086 1 98.38 127 GLU B C 1
ATOM 2318 O O . GLU B 1 127 ? -12.227 -4.035 -9.578 1 98.38 127 GLU B O 1
ATOM 2323 N N . ASN B 1 128 ? -11.367 -5.93 -10.266 1 98.62 128 ASN B N 1
ATOM 2324 C CA . ASN B 1 128 ? -12.523 -6.684 -9.781 1 98.62 128 ASN B CA 1
ATOM 2325 C C . ASN B 1 128 ? -12.594 -6.684 -8.258 1 98.62 128 ASN B C 1
ATOM 2327 O O . ASN B 1 128 ? -13.688 -6.684 -7.688 1 98.62 128 ASN B O 1
ATOM 2331 N N . TYR B 1 129 ? -11.477 -6.723 -7.609 1 98.19 129 TYR B N 1
ATOM 2332 C CA . TYR B 1 129 ? -11.445 -6.641 -6.156 1 98.19 129 TYR B CA 1
ATOM 2333 C C . TYR B 1 129 ? -12.031 -5.32 -5.668 1 98.19 129 TYR B C 1
ATOM 2335 O O . TYR B 1 129 ? -12.742 -5.281 -4.664 1 98.19 129 TYR B O 1
ATOM 2343 N N . ILE B 1 130 ? -11.719 -4.273 -6.379 1 97.44 130 ILE B N 1
ATOM 2344 C CA . ILE B 1 130 ? -12.258 -2.965 -6.027 1 97.44 130 ILE B CA 1
ATOM 2345 C C . ILE B 1 130 ? -13.781 -3.006 -6.086 1 97.44 130 ILE B C 1
ATOM 2347 O O . ILE B 1 130 ? -14.461 -2.42 -5.234 1 97.44 130 ILE B O 1
ATOM 2351 N N . LYS B 1 131 ? -14.297 -3.709 -7.043 1 97.25 131 LYS B N 1
ATOM 2352 C CA . LYS B 1 131 ? -15.75 -3.852 -7.137 1 97.25 131 LYS B CA 1
ATOM 2353 C C . LYS B 1 131 ? -16.312 -4.574 -5.918 1 97.25 131 LYS B C 1
ATOM 2355 O O . LYS B 1 131 ? -17.391 -4.227 -5.43 1 97.25 131 LYS B O 1
ATOM 2360 N N . VAL B 1 132 ? -15.625 -5.574 -5.469 1 97.06 132 VAL B N 1
ATOM 2361 C CA . VAL B 1 132 ? -16.031 -6.293 -4.266 1 97.06 132 VAL B CA 1
ATOM 2362 C C . VAL B 1 132 ? -16.047 -5.336 -3.074 1 97.06 132 VAL B C 1
ATOM 2364 O O . VAL B 1 132 ? -16.984 -5.348 -2.273 1 97.06 132 VAL B O 1
ATOM 2367 N N . LEU B 1 133 ? -15.039 -4.5 -2.984 1 95 133 LEU B N 1
ATOM 2368 C CA . LEU B 1 133 ? -14.898 -3.559 -1.879 1 95 133 LEU B CA 1
ATOM 2369 C C . LEU B 1 133 ? -16.062 -2.566 -1.86 1 95 133 LEU B C 1
ATOM 2371 O O . LEU B 1 133 ? -16.453 -2.096 -0.794 1 95 133 LEU B O 1
ATOM 2375 N N . LEU B 1 134 ? -16.562 -2.277 -3.029 1 94.38 134 LEU B N 1
ATOM 2376 C CA . LEU B 1 134 ? -17.625 -1.288 -3.154 1 94.38 134 LEU B CA 1
ATOM 2377 C C . LEU B 1 134 ? -18.984 -1.912 -2.852 1 94.38 134 LEU B C 1
ATOM 2379 O O . LEU B 1 134 ? -20 -1.21 -2.799 1 94.38 134 LEU B O 1
ATOM 2383 N N . ASN B 1 135 ? -19.047 -3.232 -2.662 1 94.56 135 ASN B N 1
ATOM 2384 C CA . ASN B 1 135 ? -20.281 -3.914 -2.289 1 94.56 135 ASN B CA 1
ATOM 2385 C C . ASN B 1 135 ? -20.656 -3.652 -0.833 1 94.56 135 ASN B C 1
ATOM 2387 O O . ASN B 1 135 ? -19.906 -4.016 0.077 1 94.56 135 ASN B O 1
ATOM 2391 N N . PRO B 1 136 ? -21.812 -3.059 -0.597 1 93.75 136 PRO B N 1
ATOM 2392 C CA . PRO B 1 136 ? -22.203 -2.719 0.775 1 93.75 136 PRO B CA 1
ATOM 2393 C C . PRO B 1 136 ? -22.297 -3.945 1.681 1 93.75 136 PRO B C 1
ATOM 2395 O O . PRO B 1 136 ? -22.219 -3.82 2.904 1 93.75 136 PRO B O 1
ATOM 2398 N N . LEU B 1 137 ? -22.438 -5.133 1.123 1 94.81 137 LEU B N 1
ATOM 2399 C CA . LEU B 1 137 ? -22.578 -6.348 1.914 1 94.81 137 LEU B CA 1
ATOM 2400 C C . LEU B 1 137 ? -21.219 -6.973 2.213 1 94.81 137 LEU B C 1
ATOM 2402 O O . LEU B 1 137 ? -21.125 -7.918 3 1 94.81 137 LEU B O 1
ATOM 2406 N N . TYR B 1 138 ? -20.219 -6.508 1.577 1 95.94 138 TYR B N 1
ATOM 2407 C CA . TYR B 1 138 ? -18.891 -7.051 1.811 1 95.94 138 TYR B CA 1
ATOM 2408 C C . TYR B 1 138 ? -18.203 -6.348 2.982 1 95.94 138 TYR B C 1
ATOM 2410 O O . TYR B 1 138 ? -18.219 -5.121 3.07 1 95.94 138 TYR B O 1
ATOM 2418 N N . GLU B 1 139 ? -17.656 -7.129 3.93 1 94.31 139 GLU B N 1
ATOM 2419 C CA . GLU B 1 139 ? -16.844 -6.594 5.02 1 94.31 139 GLU B CA 1
ATOM 2420 C C . GLU B 1 139 ? -15.383 -6.48 4.609 1 94.31 139 GLU B C 1
ATOM 2422 O O . GLU B 1 139 ? -14.75 -7.484 4.277 1 94.31 139 GLU B O 1
ATOM 2427 N N . PRO B 1 140 ? -14.867 -5.25 4.656 1 92.5 140 PRO B N 1
ATOM 2428 C CA . PRO B 1 140 ? -13.445 -5.137 4.309 1 92.5 140 PRO B CA 1
ATOM 2429 C C . PRO B 1 140 ? -12.57 -6.117 5.082 1 92.5 140 PRO B C 1
ATOM 2431 O O . PRO B 1 140 ? -12.688 -6.227 6.305 1 92.5 140 PRO B O 1
ATOM 2434 N N . ASN B 1 141 ? -11.68 -6.812 4.352 1 93 141 ASN B N 1
ATOM 2435 C CA . ASN B 1 141 ? -10.789 -7.844 4.883 1 93 141 ASN B CA 1
ATOM 2436 C C . ASN B 1 141 ? -11.547 -9.125 5.207 1 93 141 ASN B C 1
ATOM 2438 O O . ASN B 1 141 ? -11.031 -10 5.902 1 93 141 ASN B O 1
ATOM 2442 N N . GLY B 1 142 ? -12.695 -9.188 4.805 1 95.56 142 GLY B N 1
ATOM 2443 C CA . GLY B 1 142 ? -13.43 -10.438 4.902 1 95.56 142 GLY B CA 1
ATOM 2444 C C . GLY B 1 142 ? -13.141 -11.391 3.764 1 95.56 142 GLY B C 1
ATOM 2445 O O . GLY B 1 142 ? -12.562 -11 2.75 1 95.56 142 GLY B O 1
ATOM 2446 N N . ILE B 1 143 ? -13.539 -12.633 4.004 1 97.69 143 ILE B N 1
ATOM 2447 C CA . ILE B 1 143 ? -13.375 -13.641 2.957 1 97.69 143 ILE B CA 1
ATOM 2448 C C . ILE B 1 143 ? -14.195 -13.242 1.731 1 97.69 143 ILE B C 1
ATOM 2450 O O . ILE B 1 143 ? -15.336 -12.797 1.857 1 97.69 143 ILE B O 1
ATOM 2454 N N . ILE B 1 144 ? -13.609 -13.391 0.587 1 98.19 144 ILE B N 1
ATOM 2455 C CA . ILE B 1 144 ? -14.297 -13.07 -0.656 1 98.19 144 ILE B CA 1
ATOM 2456 C C . ILE B 1 144 ? -15.109 -14.273 -1.129 1 98.19 144 ILE B C 1
ATOM 2458 O O . ILE B 1 144 ? -14.539 -15.297 -1.512 1 98.19 144 ILE B O 1
ATOM 2462 N N . THR B 1 145 ? -16.375 -14.156 -1.142 1 96.56 145 THR B N 1
ATOM 2463 C CA . THR B 1 145 ? -17.234 -15.266 -1.503 1 96.56 145 THR B CA 1
ATOM 2464 C C . THR B 1 145 ? -18.016 -14.953 -2.777 1 96.56 145 THR B C 1
ATOM 2466 O O . THR B 1 145 ? -18.812 -15.781 -3.25 1 96.56 145 THR B O 1
ATOM 2469 N N . SER B 1 146 ? -17.844 -13.844 -3.406 1 96.75 146 SER B N 1
ATOM 2470 C CA . SER B 1 146 ? -18.547 -13.406 -4.605 1 96.75 146 SER B CA 1
ATOM 2471 C C . SER B 1 146 ? -18.281 -14.344 -5.777 1 96.75 146 SER B C 1
ATOM 2473 O O . SER B 1 146 ? -17.125 -14.508 -6.203 1 96.75 146 SER B O 1
ATOM 2475 N N . SER B 1 147 ? -19.312 -14.914 -6.336 1 97.31 147 SER B N 1
ATOM 2476 C CA . SER B 1 147 ? -19.188 -15.797 -7.488 1 97.31 147 SER B CA 1
ATOM 2477 C C . SER B 1 147 ? -18.75 -15.023 -8.727 1 97.31 147 SER B C 1
ATOM 2479 O O . SER B 1 147 ? -17.984 -15.539 -9.555 1 97.31 147 SER B O 1
ATOM 2481 N N . LEU B 1 148 ? -19.344 -13.852 -8.805 1 98 148 LEU B N 1
ATOM 2482 C CA . LEU B 1 148 ? -18.969 -13.008 -9.938 1 98 148 LEU B CA 1
ATOM 2483 C C . LEU B 1 148 ? -17.469 -12.711 -9.93 1 98 148 LEU B C 1
ATOM 2485 O O . LEU B 1 148 ? -16.812 -12.75 -10.969 1 98 148 LEU B O 1
ATOM 2489 N N . PHE B 1 149 ? -16.922 -12.438 -8.75 1 98.69 149 PHE B N 1
ATOM 2490 C CA . PHE B 1 149 ? -15.492 -12.211 -8.625 1 98.69 149 PHE B CA 1
ATOM 2491 C C . PHE B 1 149 ? -14.711 -13.445 -9.055 1 98.69 149 PHE B C 1
ATOM 2493 O O . PHE B 1 149 ? -13.773 -13.344 -9.852 1 98.69 149 PHE B O 1
ATOM 2500 N N . ASP B 1 150 ? -15.094 -14.547 -8.594 1 98.62 150 ASP B N 1
ATOM 2501 C CA . ASP B 1 150 ? -14.43 -15.805 -8.922 1 98.62 150 ASP B CA 1
ATOM 2502 C C . ASP B 1 150 ? -14.43 -16.047 -10.43 1 98.62 150 ASP B C 1
ATOM 2504 O O . ASP B 1 150 ? -13.398 -16.391 -11.008 1 98.62 150 ASP B O 1
ATOM 2508 N N . GLN B 1 151 ? -15.547 -15.82 -10.984 1 98.62 151 GLN B N 1
ATOM 2509 C CA . GLN B 1 151 ? -15.68 -16 -12.422 1 98.62 151 GLN B CA 1
ATOM 2510 C C . GLN B 1 151 ? -14.742 -15.07 -13.188 1 98.62 151 GLN B C 1
ATOM 2512 O O . GLN B 1 151 ? -14.055 -15.5 -14.117 1 98.62 151 GLN B O 1
ATOM 2517 N N . ASN B 1 152 ? -14.734 -13.828 -12.805 1 98.69 152 ASN B N 1
ATOM 2518 C CA . ASN B 1 152 ? -13.898 -12.844 -13.477 1 98.69 152 ASN B CA 1
ATOM 2519 C C . ASN B 1 152 ? -12.414 -13.156 -13.312 1 98.69 152 ASN B C 1
ATOM 2521 O O . ASN B 1 152 ? -11.617 -12.906 -14.227 1 98.69 152 ASN B O 1
ATOM 2525 N N . VAL B 1 153 ? -12.016 -13.672 -12.188 1 98.81 153 VAL B N 1
ATOM 2526 C CA . VAL B 1 153 ? -10.633 -14.078 -11.945 1 98.81 153 VAL B CA 1
ATOM 2527 C C . VAL B 1 153 ? -10.25 -15.203 -12.906 1 98.81 153 VAL B C 1
ATOM 2529 O O . VAL B 1 153 ? -9.18 -15.164 -13.523 1 98.81 153 VAL B O 1
ATOM 2532 N N . HIS B 1 154 ? -11.117 -16.109 -13.055 1 98.12 154 HIS B N 1
ATOM 2533 C CA . HIS B 1 154 ? -10.852 -17.234 -13.961 1 98.12 154 HIS B CA 1
ATOM 2534 C C . HIS B 1 154 ? -10.797 -16.766 -15.406 1 98.12 154 HIS B C 1
ATOM 2536 O O . HIS B 1 154 ? -9.961 -17.234 -16.188 1 98.12 154 HIS B O 1
ATOM 2542 N N . LEU B 1 155 ? -11.711 -15.875 -15.773 1 98.38 155 LEU B N 1
ATOM 2543 C CA . LEU B 1 155 ? -11.695 -15.312 -17.125 1 98.38 155 LEU B CA 1
ATOM 2544 C C . LEU B 1 155 ? -10.391 -14.562 -17.391 1 98.38 155 LEU B C 1
ATOM 2546 O O . LEU B 1 155 ? -9.82 -14.664 -18.469 1 98.38 155 LEU B O 1
ATOM 2550 N N . ALA B 1 156 ? -9.93 -13.812 -16.406 1 98.69 156 ALA B N 1
ATOM 2551 C CA . ALA B 1 156 ? -8.656 -13.102 -16.516 1 98.69 156 ALA B CA 1
ATOM 2552 C C . ALA B 1 156 ? -7.496 -14.078 -16.703 1 98.69 156 ALA B C 1
ATOM 2554 O O . ALA B 1 156 ? -6.586 -13.82 -17.5 1 98.69 156 ALA B O 1
ATOM 2555 N N . ALA B 1 157 ? -7.508 -15.164 -15.953 1 98.25 157 ALA B N 1
ATOM 2556 C CA . ALA B 1 157 ? -6.465 -16.172 -16.094 1 98.25 157 ALA B CA 1
ATOM 2557 C C . ALA B 1 157 ? -6.441 -16.766 -17.5 1 98.25 157 ALA B C 1
ATOM 2559 O O . ALA B 1 157 ? -5.375 -16.938 -18.094 1 98.25 157 ALA B O 1
ATOM 2560 N N . LYS B 1 158 ? -7.594 -17.047 -18.016 1 96.56 158 LYS B N 1
ATOM 2561 C CA . LYS B 1 158 ? -7.695 -17.578 -19.375 1 96.56 158 LYS B CA 1
AT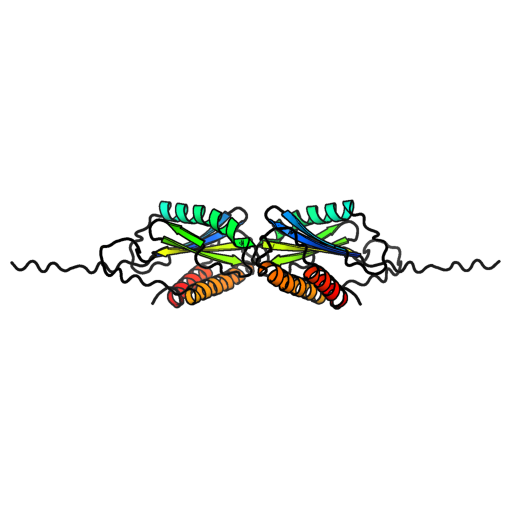OM 2562 C C . LYS B 1 158 ? -7.102 -16.609 -20.391 1 96.56 158 LYS B C 1
ATOM 2564 O O . LYS B 1 158 ? -6.422 -17.031 -21.328 1 96.56 158 LYS B O 1
ATOM 2569 N N . LYS B 1 159 ? -7.301 -15.414 -20.172 1 97.69 159 LYS B N 1
ATOM 2570 C CA . LYS B 1 159 ? -6.887 -14.375 -21.109 1 97.69 159 LYS B CA 1
ATOM 2571 C C . LYS B 1 159 ? -5.387 -14.125 -21.016 1 97.69 159 LYS B C 1
ATOM 2573 O O . LYS B 1 159 ? -4.723 -13.953 -22.047 1 97.69 159 LYS B O 1
ATOM 2578 N N . TYR B 1 160 ? -4.82 -14.133 -19.797 1 98 160 TYR B N 1
ATOM 2579 C CA . TYR B 1 160 ? -3.479 -13.578 -19.641 1 98 160 TYR B CA 1
ATOM 2580 C C . TYR B 1 160 ? -2.48 -14.68 -19.281 1 98 160 TYR B C 1
ATOM 2582 O O . TYR B 1 160 ? -1.282 -14.547 -19.547 1 98 160 TYR B O 1
ATOM 2590 N N . LEU B 1 161 ? -2.994 -15.727 -18.625 1 96.69 161 LEU B N 1
ATOM 2591 C CA . LEU B 1 161 ? -2.049 -16.703 -18.094 1 96.69 161 LEU B CA 1
ATOM 2592 C C . LEU B 1 161 ? -1.942 -17.906 -19 1 96.69 161 LEU B C 1
ATOM 2594 O O . LEU B 1 161 ? -0.932 -18.625 -18.984 1 96.69 161 LEU B O 1
ATOM 2598 N N . HIS B 1 162 ? -3.049 -18.109 -19.656 1 91.19 162 HIS B N 1
ATOM 2599 C CA . HIS B 1 162 ? -3.047 -19.266 -20.547 1 91.19 162 HIS B CA 1
ATOM 2600 C C . HIS B 1 162 ? -2.83 -18.859 -22 1 91.19 162 HIS B C 1
ATOM 2602 O O . HIS B 1 162 ? -3.049 -17.703 -22.359 1 91.19 162 HIS B O 1
ATOM 2608 N N . GLN B 1 163 ? -2.289 -19.828 -22.766 1 77.94 163 GLN B N 1
ATOM 2609 C CA . GLN B 1 163 ? -2.1 -19.625 -24.188 1 77.94 163 GLN B CA 1
ATOM 2610 C C . GLN B 1 163 ? -3.412 -19.797 -24.953 1 77.94 163 GLN B C 1
ATOM 2612 O O . GLN B 1 163 ? -4.227 -20.656 -24.609 1 77.94 163 GLN B O 1
#

Foldseek 3Di:
DPPPPPPPLVLPWKWKKKWKAAPPRHTQDIDTLTDPDPPPDDPVNVVVQSVVLVVQCVVCVVVDPAQWPQWRDDDPQKTWTWGADPNGMIMIMIIGHDPPPDPPPSVNVDDFFDSVLVVQLVVQLVVLVVVLVVDPPDDVVHRDPDPVSVVSSNVSCCVRVND/DPPPPPPVLVLPWKWKKKWKAAPPRHTQDIDTLTDPDPPPDDPVNVVVQSVVLVVQCVVCVVVDPAQWPQWRDDDPQKTWTWGADPNGMIMIMIIGHDPPPDPPPPVNVDDFFDSVLVVQLVVQLVVLVVVLVVDPPDDVVHRDDDPVSVVSSNVSCCVRVHD

InterPro domains:
  IPR006722 Trafficking protein particle com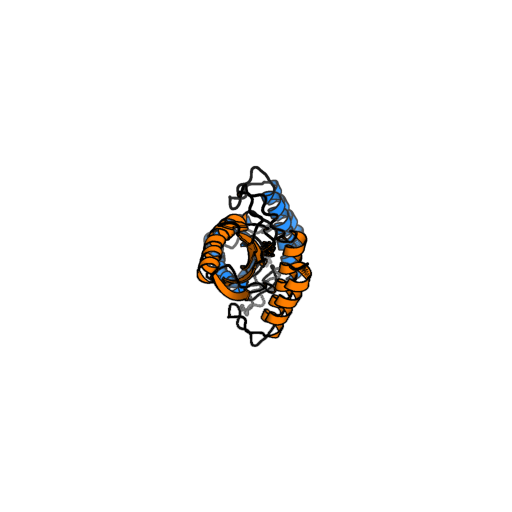plex subunit 2 [PF04628] (20-159)
  IPR006722 Trafficking protein particle complex subunit 2 [PTHR12403] (16-161)
  IPR011012 Longin-like domain superfamily [SSF64356] (13-161)

Solvent-accessible surface area (backbone atoms only — not comparable to full-atom values): 18591 Å² total; per-residue (Å²): 135,82,76,75,74,73,73,68,75,72,73,63,54,52,46,34,34,41,38,33,26,31,76,91,74,39,75,30,41,76,44,79,63,45,60,96,38,77,73,86,64,49,69,67,57,51,50,50,53,53,57,54,37,49,60,42,41,69,67,47,40,53,68,36,79,51,37,65,58,49,75,60,39,72,56,98,48,28,33,29,31,38,34,33,38,40,28,62,35,38,40,37,40,37,30,58,44,80,69,78,76,60,82,64,77,68,79,73,81,54,76,67,60,51,69,68,31,52,46,51,33,52,53,52,44,49,54,50,48,51,54,49,67,69,34,89,86,51,56,75,77,42,71,64,76,55,63,68,53,53,51,51,47,50,53,38,38,55,68,34,59,42,133,135,84,76,74,75,71,74,69,74,73,72,64,56,48,47,35,38,41,38,32,27,31,77,91,76,37,77,29,41,74,44,80,65,44,59,99,38,78,74,86,65,50,69,67,55,51,50,49,52,53,58,55,38,49,59,43,42,70,69,47,40,55,71,37,78,53,37,65,59,50,77,59,41,73,57,97,47,28,32,28,32,38,34,34,39,40,28,61,32,38,39,36,40,38,31,57,43,79,69,77,74,59,82,64,77,67,78,74,80,56,78,68,60,51,70,68,31,51,46,52,34,50,52,52,46,49,54,50,48,51,54,48,66,68,33,89,87,51,56,75,78,42,72,67,78,56,62,68,53,53,50,50,46,51,53,39,39,54,68,34,62,42,135

pLDDT: mean 87.31, std 18.13, range [35.81, 98.88]

Radius of gyration: 25.81 Å; Cα contacts (8 Å, |Δi|>4): 517; chains: 2; bounding box: 46×116×58 Å

Secondary structure (DSSP, 8-state):
---------------EEEEEE-GGG-EEEEEE---S----S-HHHHHHHHHHHHHHHHHHGGG-SSSEEEEEEEETTEEEEEEE-TT--EEEEEEEPP-SS--S----------HHHHHHHHHHHHHHHHHHHT-TTPPTTS----HHHHHHHHHHHHHHT--/---------------EEEEEE-GGG-EEEEEE---S----S-HHHHHHHHHHHHHHHHHHGGG-SSSEEEEEEEETTEEEEEEE-TT--EEEEEEEPP-SS--S----------HHHHHHHHHHHHHHHHHHHT-TTPPTTS----HHHHHHHHHHHHHHT--